Protein AF-A0A258FTS0-F1 (afdb_monomer_lite)

Sequence (326 aa):
MTSRILMLLASAAVLGLPVSVHASDLPTACTAPLGERPALSGIDVEALPAQPGDLPVLKVTAQATGAWMKVHYDAGSEAAAWSRAVCLGAQIEELTRDLGDVRRDAEWFSVVFTQDPAYVPLRGPGVKARWSIQVGADGNLPELSQHLVRAVMPHEQVHDYQRRAEARLPRWFAEGHATWVGLRVTGAIDAGVAHSEREKLATARAEATAPLNLAAWGSVRPRREAIMRQVSAEDRAKMQADPSFHPGGTFRFTSADFEGDESNMPARYGAALAVFDGLEARHGAEAVRAWVTEVTAQTGLVSPESMAASVREHFGEAMEDLLRDP

Foldseek 3Di:
DDDDDDDDDDDDDPPDDADEDELLCLLVLLPPDFQDQHDYPQKDWDWDDADVPFFTWIWIARNVQLEIEIEGEDPLQVRVSNSCSRNLNVLVVLLCVLLVPNHHNHYFAYEYEYCDPPDDDDDDVPDHHYHYQHAHPNNHRDPVSSCCSLQVSQLVRLLRLLPPQPEPEQPLQSLLVSNQSSLVSSCSNPVPSSVVLLVQLLVLQVPDPDFLQSVCAQPKDFDPVQVVVVADPVQVVVCVVDVPDDDDDDRDDDPVRIDHPCPSVSSNSNLSNCLLVVQCVQPNSVLSSVLSVVSSNDHDYCDPVNVQVSCCVSRVDGVCVSSDRD

Radius of gyration: 25.24 Å; chains: 1; bounding box: 87×46×82 Å

Secondary structure (DSSP, 8-state):
---------------PPPPP--GGGHHHHHHPPTT----BTTEEEEEEPPPTTS--EEEEEETTT--EEEEEE-TTTHHHHHHHHHHHHHHHHHHHHHTT---SSPBPPEEEEES-TT-----STT---EEEEE--TTS---HHHHHIIIIIHHHHHHHHHHGGGTEE--HHHHHHHHHHHHHHHHHHH-HHHHHHHHHHHHHHHHT--S---GGGTT-EEE-HHHHHTTS-HHHHHHHHH-TTPPPPS-----GGGEEE--TTHHHHHHHHHHHHHHHHHHH-HHHHHHHHHHHHT--EE--HHHHHHHHHHHHS--HHHHHS--

pLDDT: mean 85.72, std 15.96, range [31.3, 98.56]

Structure (mmCIF, N/CA/C/O backbone):
data_AF-A0A258FTS0-F1
#
_entry.id   AF-A0A258FTS0-F1
#
loop_
_atom_site.group_PDB
_atom_site.id
_atom_site.type_symbol
_atom_site.label_atom_id
_atom_site.label_alt_id
_atom_site.label_comp_id
_atom_site.label_asym_id
_atom_site.label_entity_id
_atom_site.label_seq_id
_atom_site.pdbx_PDB_ins_code
_atom_site.Cartn_x
_atom_site.Cartn_y
_atom_site.Cartn_z
_atom_site.occupancy
_atom_site.B_iso_or_equiv
_atom_site.auth_seq_id
_atom_site.auth_comp_id
_atom_site.auth_asym_id
_atom_site.auth_atom_id
_atom_site.pdbx_PDB_model_num
ATOM 1 N N . MET A 1 1 ? -51.262 -1.018 60.046 1.00 40.81 1 MET A N 1
ATOM 2 C CA . MET A 1 1 ? -50.429 -1.825 59.130 1.00 40.81 1 MET A CA 1
ATOM 3 C C . MET A 1 1 ? -50.531 -1.208 57.745 1.00 40.81 1 MET A C 1
ATOM 5 O O . MET A 1 1 ? -51.517 -1.411 57.055 1.00 40.81 1 MET A O 1
ATOM 9 N N . THR A 1 2 ? -49.579 -0.346 57.405 1.00 34.97 2 THR A N 1
ATOM 10 C CA . THR A 1 2 ? -49.526 0.432 56.161 1.00 34.97 2 THR A CA 1
ATOM 11 C C . THR A 1 2 ? -48.494 -0.210 55.240 1.00 34.97 2 THR A C 1
ATOM 13 O O . THR A 1 2 ? -47.299 -0.143 55.512 1.00 34.97 2 THR A O 1
ATOM 16 N N . SER A 1 3 ? -48.953 -0.867 54.174 1.00 33.56 3 SER A N 1
ATOM 17 C CA . SER A 1 3 ? -48.079 -1.493 53.178 1.00 33.56 3 SER A CA 1
ATOM 18 C C . SER A 1 3 ? -47.799 -0.493 52.055 1.00 33.56 3 SER A C 1
ATOM 20 O O . SER A 1 3 ? -48.718 -0.068 51.356 1.00 33.56 3 SER A O 1
ATOM 22 N N . ARG A 1 4 ? -46.540 -0.065 51.923 1.00 40.19 4 ARG A N 1
ATOM 23 C CA . ARG A 1 4 ? -46.057 0.779 50.822 1.00 40.19 4 ARG A CA 1
ATOM 24 C C . ARG A 1 4 ? -45.649 -0.129 49.663 1.00 40.19 4 ARG A C 1
ATOM 26 O O . ARG A 1 4 ? -44.721 -0.918 49.806 1.00 40.19 4 ARG A O 1
ATOM 33 N N . ILE A 1 5 ? -46.333 -0.001 48.530 1.00 43.34 5 ILE A N 1
ATOM 34 C CA . ILE A 1 5 ? -45.944 -0.627 47.263 1.00 43.34 5 ILE A CA 1
ATOM 35 C C . ILE A 1 5 ? -44.833 0.228 46.647 1.00 43.34 5 ILE A C 1
ATOM 37 O O . ILE A 1 5 ? -45.026 1.409 46.368 1.00 43.34 5 ILE A O 1
ATOM 41 N N . LEU A 1 6 ? -43.659 -0.377 46.483 1.00 31.30 6 LEU A N 1
ATOM 42 C CA . LEU A 1 6 ? -42.502 0.193 45.806 1.00 31.30 6 LEU A CA 1
ATOM 43 C C . LEU A 1 6 ? -42.655 -0.086 44.299 1.00 31.30 6 LEU A C 1
ATOM 45 O O . LEU A 1 6 ? -42.582 -1.237 43.878 1.00 31.30 6 LEU A O 1
ATOM 49 N N . MET A 1 7 ? -42.903 0.946 43.491 1.00 33.91 7 MET A N 1
ATOM 50 C CA . MET A 1 7 ? -42.812 0.851 42.029 1.00 33.91 7 MET A CA 1
ATOM 51 C C . MET A 1 7 ? -41.343 1.003 41.616 1.00 33.91 7 MET A C 1
ATOM 53 O O . MET A 1 7 ? -40.772 2.083 41.751 1.00 33.91 7 MET A O 1
ATOM 57 N N . LEU A 1 8 ? -40.737 -0.074 41.113 1.00 32.78 8 LEU A N 1
ATOM 58 C CA . LEU A 1 8 ? -39.492 -0.011 40.349 1.00 32.78 8 LEU A CA 1
ATOM 59 C C . LEU A 1 8 ? -39.822 0.360 38.897 1.00 32.78 8 LEU A C 1
ATOM 61 O O . LEU A 1 8 ? -40.456 -0.412 38.181 1.00 32.78 8 LEU A O 1
ATOM 65 N N . LEU A 1 9 ? -39.372 1.538 38.469 1.00 36.53 9 LEU A N 1
ATOM 66 C CA . LEU A 1 9 ? -39.271 1.911 37.060 1.00 36.53 9 LEU A CA 1
ATOM 67 C C . LEU A 1 9 ? -37.997 1.274 36.492 1.00 36.53 9 LEU A C 1
ATOM 69 O O . LEU A 1 9 ? -36.889 1.666 36.853 1.00 36.53 9 LEU A O 1
ATOM 73 N N . ALA A 1 10 ? -38.158 0.277 35.624 1.00 35.66 10 ALA A N 1
ATOM 74 C CA . ALA A 1 10 ? -37.071 -0.257 34.817 1.00 35.66 10 ALA A CA 1
ATOM 75 C C . ALA A 1 10 ? -36.852 0.663 33.607 1.00 35.66 10 ALA A C 1
ATOM 77 O O . ALA A 1 10 ? -37.679 0.715 32.697 1.00 35.66 10 ALA A O 1
ATOM 78 N N . SER A 1 11 ? -35.740 1.397 33.602 1.00 38.00 11 SER A N 1
ATOM 79 C CA . SER A 1 11 ? -35.245 2.096 32.417 1.00 38.00 11 SER A CA 1
ATOM 80 C C . SER A 1 11 ? -34.734 1.065 31.410 1.00 38.00 11 SER A C 1
ATOM 82 O O . SER A 1 11 ? -33.731 0.398 31.656 1.00 38.00 11 SER A O 1
ATOM 84 N N . ALA A 1 12 ? -35.421 0.924 30.277 1.00 37.06 12 ALA A N 1
ATOM 85 C CA . ALA A 1 12 ? -34.929 0.143 29.152 1.00 37.06 12 ALA A CA 1
ATOM 86 C C . ALA A 1 12 ? -33.788 0.913 28.470 1.00 37.06 12 ALA A C 1
ATOM 88 O O . ALA A 1 12 ? -34.017 1.906 27.780 1.00 37.06 12 ALA A O 1
ATOM 89 N N . ALA A 1 13 ? -32.551 0.467 28.686 1.00 37.53 13 ALA A N 1
ATOM 90 C CA . ALA A 1 13 ? -31.427 0.845 27.845 1.00 37.53 13 ALA A CA 1
ATOM 91 C C . ALA A 1 13 ? -31.657 0.246 26.450 1.00 37.53 13 ALA A C 1
ATOM 93 O O . ALA A 1 13 ? -31.762 -0.972 26.301 1.00 37.53 13 ALA A O 1
ATOM 94 N N . VAL A 1 14 ? -31.763 1.102 25.434 1.00 38.44 14 VAL A N 1
ATOM 95 C CA . VAL A 1 14 ? -31.766 0.683 24.030 1.00 38.44 14 VAL A CA 1
ATOM 96 C C . VAL A 1 14 ? -30.350 0.211 23.703 1.00 38.44 14 VAL A C 1
ATOM 98 O O . VAL A 1 14 ? -29.482 0.997 23.336 1.00 38.44 14 VAL A O 1
ATOM 101 N N . LEU A 1 15 ? -30.095 -1.080 23.908 1.00 36.66 15 LEU A N 1
ATOM 102 C CA . LEU A 1 15 ? -28.936 -1.763 23.346 1.00 36.66 15 LEU A CA 1
ATOM 103 C C . LEU A 1 15 ? -29.182 -1.874 21.839 1.00 36.66 15 LEU A C 1
ATOM 105 O O . LEU A 1 15 ? -30.006 -2.676 21.400 1.00 36.66 15 LEU A O 1
ATOM 109 N N . GLY A 1 16 ? -28.515 -1.022 21.058 1.00 34.66 16 GLY A N 1
ATOM 110 C CA . GLY A 1 16 ? -28.487 -1.146 19.605 1.00 34.66 16 GLY A CA 1
ATOM 111 C C . GLY A 1 16 ? -27.928 -2.516 19.231 1.00 34.66 16 GLY A C 1
ATOM 112 O O . GLY A 1 16 ? -26.793 -2.840 19.573 1.00 34.66 16 GLY A O 1
ATOM 113 N N . LEU A 1 17 ? -28.749 -3.343 18.587 1.00 34.44 17 LEU A N 1
ATOM 114 C CA . LEU A 1 17 ? -28.314 -4.625 18.047 1.00 34.44 17 LEU A CA 1
ATOM 115 C C . LEU A 1 17 ? -27.394 -4.377 16.840 1.00 34.44 17 LEU A C 1
ATOM 117 O O . LEU A 1 17 ? -27.684 -3.477 16.048 1.00 34.44 17 LEU A O 1
ATOM 121 N N . PRO A 1 18 ? -26.317 -5.163 16.670 1.00 42.41 18 PRO A N 1
ATOM 122 C CA . PRO A 1 18 ? -25.466 -5.058 15.494 1.00 42.41 18 PRO A CA 1
ATOM 123 C C . PRO A 1 18 ? -26.273 -5.440 14.248 1.00 42.41 18 PRO A C 1
ATOM 125 O O . PRO A 1 18 ? -26.832 -6.536 14.159 1.00 42.41 18 PRO A O 1
ATOM 128 N N . VAL A 1 19 ? -26.347 -4.523 13.283 1.00 41.41 19 VAL A N 1
ATOM 129 C CA . VAL A 1 19 ? -26.895 -4.815 11.956 1.00 41.41 19 VAL A CA 1
ATOM 130 C C . VAL A 1 19 ? -25.950 -5.819 11.301 1.00 41.41 19 VAL A C 1
ATOM 132 O O . VAL A 1 19 ? -24.756 -5.563 11.184 1.00 41.41 19 VAL A O 1
ATOM 135 N N . SER A 1 20 ? -26.466 -6.996 10.943 1.00 37.50 20 SER A N 1
ATOM 136 C CA . SER A 1 20 ? -25.697 -8.014 10.224 1.00 37.50 20 SER A CA 1
ATOM 137 C C . SER A 1 20 ? -25.668 -7.676 8.739 1.00 37.50 20 SER A C 1
ATOM 139 O O . SER A 1 20 ? -26.699 -7.376 8.144 1.00 37.50 20 SER A O 1
ATOM 141 N N . VAL A 1 21 ? -24.474 -7.721 8.171 1.00 42.88 21 VAL A N 1
ATOM 142 C CA . VAL A 1 21 ? -24.094 -7.068 6.918 1.00 42.88 21 VAL A CA 1
ATOM 143 C C . VAL A 1 21 ? -23.225 -8.090 6.154 1.00 42.88 21 VAL A C 1
ATOM 145 O O . VAL A 1 21 ? -22.328 -8.705 6.745 1.00 42.88 21 VAL A O 1
ATOM 148 N N . HIS A 1 22 ? -23.602 -8.404 4.911 1.00 37.94 22 HIS A N 1
ATOM 149 C CA . HIS A 1 22 ? -23.016 -9.447 4.048 1.00 37.94 22 HIS A CA 1
ATOM 150 C C . HIS A 1 22 ? -21.819 -8.895 3.244 1.00 37.94 22 HIS A C 1
ATOM 152 O O . HIS A 1 22 ? -21.586 -7.696 3.196 1.00 37.94 22 HIS A O 1
ATOM 158 N N . ALA A 1 23 ? -21.046 -9.758 2.572 1.00 44.97 23 ALA A N 1
ATOM 159 C CA . ALA A 1 23 ? -19.832 -9.383 1.823 1.00 44.97 23 ALA A CA 1
ATOM 160 C C . ALA A 1 23 ? -20.012 -8.286 0.735 1.00 44.97 23 ALA A C 1
ATOM 162 O O . ALA A 1 23 ? -19.025 -7.734 0.262 1.00 44.97 23 ALA A O 1
ATOM 163 N N . SER A 1 24 ? -21.248 -7.924 0.360 1.00 51.91 24 SER A N 1
ATOM 164 C CA . SER A 1 24 ? -21.579 -6.766 -0.492 1.00 51.91 24 SER A CA 1
ATOM 165 C C . SER A 1 24 ? -21.342 -5.398 0.161 1.00 51.91 24 SER A C 1
ATOM 167 O O . SER A 1 24 ? -21.528 -4.371 -0.488 1.00 51.91 24 SER A O 1
ATOM 169 N N . ASP A 1 25 ? -20.936 -5.365 1.427 1.00 77.94 25 ASP A N 1
ATOM 170 C CA . ASP A 1 25 ? -21.095 -4.180 2.266 1.00 77.94 25 ASP A CA 1
ATOM 171 C C . ASP A 1 25 ? -19.756 -3.590 2.757 1.00 77.94 25 ASP A C 1
ATOM 173 O O . ASP A 1 25 ? -19.722 -2.743 3.655 1.00 77.94 25 ASP A O 1
ATOM 177 N N . LEU A 1 26 ? -18.635 -3.992 2.146 1.00 85.00 26 LEU A N 1
ATOM 178 C CA . LEU A 1 26 ? -17.323 -3.376 2.382 1.00 85.00 26 LEU A CA 1
ATOM 179 C C . LEU A 1 26 ? -17.343 -1.844 2.170 1.00 85.00 26 LEU A C 1
ATOM 181 O O . LEU A 1 26 ? -16.890 -1.124 3.069 1.00 85.00 26 LEU A O 1
ATOM 185 N N . PRO A 1 27 ? -17.928 -1.303 1.078 1.00 89.44 27 PRO A N 1
ATOM 186 C CA . PRO A 1 27 ? -18.077 0.145 0.922 1.00 89.44 27 PRO A CA 1
ATOM 187 C C . PRO A 1 27 ? -18.820 0.798 2.095 1.00 89.44 27 PRO A C 1
ATOM 189 O O . PRO A 1 27 ? -18.429 1.867 2.570 1.00 89.44 27 PRO A O 1
ATOM 192 N N . THR A 1 28 ? -19.857 0.138 2.620 1.00 86.62 28 THR A N 1
ATOM 193 C CA . THR A 1 28 ? -20.637 0.619 3.768 1.00 86.62 28 THR A CA 1
ATOM 194 C C . THR A 1 28 ? -19.799 0.640 5.044 1.00 86.62 28 THR A C 1
ATOM 196 O O . THR A 1 28 ? -19.781 1.652 5.744 1.00 86.62 28 THR A O 1
ATOM 199 N N . ALA A 1 29 ? -19.027 -0.413 5.327 1.00 88.62 29 ALA A N 1
ATOM 200 C CA . ALA A 1 29 ? -18.130 -0.445 6.485 1.00 88.62 29 ALA A CA 1
ATOM 201 C C . ALA A 1 29 ? -17.053 0.658 6.426 1.00 88.62 29 ALA A C 1
ATOM 203 O O . ALA A 1 29 ? -16.683 1.230 7.453 1.00 88.62 29 ALA A O 1
ATOM 204 N N . CYS A 1 30 ? -16.571 0.997 5.229 1.00 90.69 30 CYS A N 1
ATOM 205 C CA . CYS A 1 30 ? -15.551 2.029 5.013 1.00 90.69 30 CYS A CA 1
ATOM 206 C C . CYS A 1 30 ? -16.084 3.467 4.962 1.00 90.69 30 CYS A C 1
ATOM 208 O O . CYS A 1 30 ? -15.300 4.421 5.027 1.00 90.69 30 CYS A O 1
ATOM 210 N N . THR A 1 31 ? -17.403 3.634 4.883 1.00 89.25 31 THR A N 1
ATOM 211 C CA . THR A 1 31 ? -18.086 4.937 4.861 1.00 89.25 31 THR A CA 1
ATOM 212 C C . THR A 1 31 ? -18.991 5.158 6.070 1.00 89.25 31 THR A C 1
ATOM 214 O O . THR A 1 31 ? -19.623 6.208 6.158 1.00 89.25 31 THR A O 1
ATOM 217 N N . ALA A 1 32 ? -18.999 4.227 7.034 1.00 89.44 32 ALA A N 1
ATOM 218 C CA . ALA A 1 32 ? -19.807 4.314 8.245 1.00 89.44 32 ALA A CA 1
ATOM 219 C C . ALA A 1 32 ? -19.669 5.695 8.925 1.00 89.44 32 ALA A C 1
ATOM 221 O O . ALA A 1 32 ? -18.549 6.226 9.004 1.00 89.44 32 ALA A O 1
ATOM 222 N N . PRO A 1 33 ? -20.769 6.297 9.402 1.00 88.94 33 PRO A N 1
ATOM 223 C CA . PRO A 1 33 ? -20.717 7.526 10.182 1.00 88.94 33 PRO A CA 1
ATOM 224 C C . PRO A 1 33 ? -19.792 7.406 11.401 1.00 88.94 33 PRO A C 1
ATOM 226 O O . PRO A 1 33 ? -19.600 6.333 11.974 1.00 88.94 33 PRO A O 1
ATOM 229 N N . LEU A 1 34 ? -19.198 8.527 11.810 1.00 88.44 34 LEU A N 1
ATOM 230 C CA . LEU A 1 34 ? -18.306 8.557 12.970 1.00 88.44 34 LEU A CA 1
ATOM 231 C C . LEU A 1 34 ? -19.050 8.166 14.247 1.00 88.44 34 LEU A C 1
ATOM 233 O O . LEU A 1 34 ? -20.182 8.588 14.475 1.00 88.44 34 LEU A O 1
ATOM 237 N N . GLY A 1 35 ? -18.390 7.374 15.092 1.00 80.31 35 GLY A N 1
ATOM 238 C CA . GLY A 1 35 ? -18.977 6.858 16.330 1.00 80.31 35 GLY A CA 1
ATOM 239 C C . GLY A 1 35 ? -19.895 5.651 16.134 1.00 80.31 35 GLY A C 1
ATOM 240 O O . GLY A 1 35 ? -20.183 4.959 17.113 1.00 80.31 35 GLY A O 1
ATOM 241 N N . GLU A 1 36 ? -20.295 5.336 14.899 1.00 89.69 36 GLU A N 1
ATOM 242 C CA . GLU A 1 36 ? -20.920 4.051 14.613 1.00 89.69 36 GLU A CA 1
ATOM 243 C C . GLU A 1 36 ? -19.891 2.926 14.676 1.00 89.69 36 GLU A C 1
ATOM 245 O O . GLU A 1 36 ? -18.702 3.099 14.405 1.00 89.69 36 GLU A O 1
ATOM 250 N N . ARG A 1 37 ? -20.372 1.747 15.063 1.00 92.44 37 ARG A N 1
ATOM 251 C CA . ARG A 1 37 ? -19.588 0.517 15.128 1.00 92.44 37 ARG A CA 1
ATOM 252 C C . ARG A 1 37 ? -20.173 -0.430 14.090 1.00 92.44 37 ARG A C 1
ATOM 254 O O . ARG A 1 37 ? -21.048 -1.221 14.449 1.00 92.44 37 ARG A O 1
ATOM 261 N N . PRO A 1 38 ? -19.789 -0.291 12.806 1.00 91.75 38 PRO A N 1
ATOM 262 C CA . PRO A 1 38 ? -20.283 -1.201 11.786 1.00 91.75 38 PRO A CA 1
ATOM 263 C C . PRO A 1 38 ? -19.910 -2.634 12.171 1.00 91.75 38 PRO A C 1
ATOM 265 O O . PRO A 1 38 ? -18.912 -2.859 12.854 1.00 91.75 38 PRO A O 1
ATOM 268 N N . ALA A 1 39 ? -20.711 -3.596 11.734 1.00 90.25 39 ALA A N 1
ATOM 269 C CA . ALA A 1 39 ? -20.372 -5.009 11.794 1.00 90.25 39 ALA A CA 1
ATOM 270 C C . ALA A 1 39 ? -20.262 -5.527 10.361 1.00 90.25 39 ALA A C 1
ATOM 272 O O . ALA A 1 39 ? -20.981 -5.058 9.483 1.00 90.25 39 ALA A O 1
ATOM 273 N N . LEU A 1 40 ? -19.367 -6.480 10.125 1.00 91.00 40 LEU A N 1
ATOM 274 C CA . LEU A 1 40 ? -19.257 -7.197 8.859 1.00 91.00 40 LEU A CA 1
ATOM 275 C C . LEU A 1 40 ? -18.989 -8.660 9.187 1.00 91.00 40 LEU A C 1
ATOM 277 O O . LEU A 1 40 ? -18.138 -8.960 10.025 1.00 91.00 40 LEU A O 1
ATOM 281 N N . SER A 1 41 ? -19.739 -9.570 8.565 1.00 90.75 41 SER A N 1
ATOM 282 C CA . SER A 1 41 ? -19.513 -11.004 8.766 1.00 90.75 41 SER A CA 1
ATOM 283 C C . SER A 1 41 ? -18.071 -11.368 8.403 1.00 90.75 41 SER A C 1
ATOM 285 O O . SER A 1 41 ? -17.579 -10.932 7.368 1.00 90.75 41 SER A O 1
ATOM 287 N N . GLY A 1 42 ? -17.398 -12.145 9.256 1.00 92.12 42 GLY A N 1
ATOM 288 C CA . GLY A 1 42 ? -15.999 -12.524 9.054 1.00 92.12 42 GLY A CA 1
ATOM 289 C C . GLY A 1 42 ? -14.978 -11.568 9.673 1.00 92.12 42 GLY A C 1
ATOM 290 O O . GLY A 1 42 ? -13.809 -11.937 9.750 1.00 92.12 42 GLY A O 1
ATOM 291 N N . ILE A 1 43 ? -15.384 -10.391 10.167 1.00 96.56 43 ILE A N 1
ATOM 292 C CA . ILE A 1 43 ? -14.479 -9.420 10.795 1.00 96.56 43 ILE A CA 1
ATOM 293 C C . ILE A 1 43 ? -14.828 -9.225 12.269 1.00 96.56 43 ILE A C 1
ATOM 295 O O . ILE A 1 43 ? -15.905 -8.733 12.606 1.00 96.56 43 ILE A O 1
ATOM 299 N N . ASP A 1 44 ? -13.872 -9.534 13.143 1.00 97.12 44 ASP A N 1
ATOM 300 C CA . ASP A 1 44 ? -13.986 -9.304 14.583 1.00 97.12 44 ASP A CA 1
ATOM 301 C C . ASP A 1 44 ? -13.214 -8.059 15.009 1.00 97.12 44 ASP A C 1
ATOM 303 O O . ASP A 1 44 ? -12.078 -7.838 14.585 1.00 97.12 44 ASP A O 1
ATOM 307 N N . VAL A 1 45 ? -13.813 -7.274 15.907 1.00 97.62 45 VAL A N 1
ATOM 308 C CA . VAL A 1 45 ? -13.172 -6.126 16.557 1.00 97.62 45 VAL A CA 1
ATOM 309 C C . VAL A 1 45 ? -13.261 -6.298 18.068 1.00 97.62 45 VAL A C 1
ATOM 311 O O . VAL A 1 45 ? -14.351 -6.324 18.638 1.00 97.62 45 VAL A O 1
ATOM 314 N N . GLU A 1 46 ? -12.109 -6.372 18.722 1.00 97.12 46 GLU A N 1
ATOM 315 C CA . GLU A 1 46 ? -11.984 -6.527 20.170 1.00 97.12 46 GLU A CA 1
ATOM 316 C C . GLU A 1 46 ? -11.178 -5.364 20.753 1.00 97.12 46 GLU A C 1
ATOM 318 O O . GLU A 1 46 ? -10.095 -5.046 20.265 1.00 97.12 46 GLU A O 1
ATOM 323 N N . ALA A 1 47 ? -11.668 -4.737 21.823 1.00 96.62 47 ALA A N 1
ATOM 324 C CA . ALA A 1 47 ? -10.862 -3.790 22.588 1.00 96.62 47 ALA A CA 1
ATOM 325 C C . ALA A 1 47 ? -9.891 -4.557 23.495 1.00 96.62 47 ALA A C 1
ATOM 327 O O . ALA A 1 47 ? -10.324 -5.353 24.328 1.00 96.62 47 ALA A O 1
ATOM 328 N N . LEU A 1 48 ? -8.590 -4.295 23.365 1.00 94.56 48 LEU A N 1
ATOM 329 C CA . LEU A 1 48 ? -7.572 -4.902 24.221 1.00 94.56 48 LEU A CA 1
ATOM 330 C C . LEU A 1 48 ? -7.144 -3.935 25.336 1.00 94.56 48 LEU A C 1
ATOM 332 O O . LEU A 1 48 ? -7.182 -2.715 25.150 1.00 94.56 48 LEU A O 1
ATOM 336 N N . PRO A 1 49 ? -6.678 -4.448 26.491 1.00 88.56 49 PRO A N 1
ATOM 337 C CA . PRO A 1 49 ? -6.073 -3.609 27.517 1.00 88.56 49 PRO A CA 1
ATOM 338 C C . PRO A 1 49 ? -4.880 -2.826 26.954 1.00 88.56 49 PRO A C 1
ATOM 340 O O . PRO A 1 49 ? -3.976 -3.410 26.350 1.00 88.56 49 PRO A O 1
ATOM 343 N N . ALA A 1 50 ? -4.861 -1.510 27.179 1.00 82.25 50 ALA A N 1
ATOM 344 C CA . ALA A 1 50 ? -3.716 -0.679 26.824 1.00 82.25 50 ALA A CA 1
ATOM 345 C C . ALA A 1 50 ? -2.479 -1.121 27.620 1.00 82.25 50 ALA A C 1
ATOM 347 O O . ALA A 1 50 ? -2.552 -1.349 28.832 1.00 82.25 50 ALA A O 1
ATOM 348 N N . GLN A 1 51 ? -1.336 -1.232 26.944 1.00 83.38 51 GLN A N 1
ATOM 349 C CA . GLN A 1 51 ? -0.066 -1.453 27.629 1.00 83.38 51 GLN A CA 1
ATOM 350 C C . GLN A 1 51 ? 0.346 -0.172 28.374 1.00 83.38 51 GLN A C 1
ATOM 352 O O . GLN A 1 51 ? 0.042 0.927 27.901 1.00 83.38 51 GLN A O 1
ATOM 357 N N . PRO A 1 52 ? 1.038 -0.267 29.525 1.00 81.62 52 PRO A N 1
ATOM 358 C CA . PRO A 1 52 ? 1.510 0.913 30.241 1.00 81.62 52 PRO A CA 1
ATOM 359 C C . PRO A 1 52 ? 2.338 1.835 29.334 1.00 81.62 52 PRO A C 1
ATOM 361 O O . PRO A 1 52 ? 3.346 1.414 28.772 1.00 81.62 52 PRO A O 1
ATOM 364 N N . GLY A 1 53 ? 1.915 3.096 29.208 1.00 81.75 53 GLY A N 1
ATOM 365 C CA . GLY A 1 53 ? 2.584 4.092 28.363 1.00 81.75 53 GLY A CA 1
ATOM 366 C C . GLY A 1 53 ? 2.247 4.017 26.869 1.00 81.75 53 GLY A C 1
ATOM 367 O O . GLY A 1 53 ? 2.880 4.724 26.089 1.00 81.75 53 GLY A O 1
ATOM 368 N N . ASP A 1 54 ? 1.270 3.200 26.467 1.00 87.56 54 ASP A N 1
ATOM 369 C CA . ASP A 1 54 ? 0.777 3.121 25.089 1.00 87.56 54 ASP A CA 1
ATOM 370 C C . ASP A 1 54 ? -0.687 3.583 24.981 1.00 87.56 54 ASP A C 1
ATOM 372 O O . ASP A 1 54 ? -1.390 3.766 25.980 1.00 87.56 54 ASP A O 1
ATOM 376 N N . LEU A 1 55 ? -1.141 3.790 23.747 1.00 91.94 55 LEU A N 1
ATOM 377 C CA . LEU A 1 55 ? -2.513 4.180 23.440 1.00 91.94 55 LEU A CA 1
ATOM 378 C C . LEU A 1 55 ? -3.494 3.006 23.627 1.00 91.94 55 LEU A C 1
ATOM 380 O O . LEU A 1 55 ? -3.118 1.851 23.386 1.00 91.94 55 LEU A O 1
ATOM 384 N N . PRO A 1 56 ? -4.767 3.291 23.976 1.00 95.44 56 PRO A N 1
ATOM 385 C CA . PRO A 1 56 ? -5.878 2.366 23.766 1.00 95.44 56 PRO A CA 1
ATOM 386 C C . PRO A 1 56 ? -5.836 1.721 22.380 1.00 95.44 56 PRO A C 1
ATOM 388 O O . PRO A 1 56 ? -5.412 2.343 21.401 1.00 95.44 56 PRO A O 1
ATOM 391 N N . VAL A 1 57 ? -6.255 0.458 22.304 1.00 96.31 57 VAL A N 1
ATOM 392 C CA . VAL A 1 57 ? -6.081 -0.353 21.101 1.00 96.31 57 VAL A CA 1
ATOM 393 C C . VAL A 1 57 ? -7.264 -1.285 20.861 1.00 96.31 57 VAL A C 1
ATOM 395 O O . VAL A 1 57 ? -7.745 -1.968 21.766 1.00 96.31 57 VAL A O 1
ATOM 398 N N . LEU A 1 58 ? -7.695 -1.342 19.605 1.00 97.88 58 LEU A N 1
ATOM 399 C CA . LEU A 1 58 ? -8.572 -2.380 19.080 1.00 97.88 58 LEU A CA 1
ATOM 400 C C . LEU A 1 58 ? -7.716 -3.402 18.335 1.00 97.88 58 LEU A C 1
ATOM 402 O O . LEU A 1 58 ? -6.845 -3.027 17.549 1.00 97.88 58 LEU A O 1
ATOM 406 N N . LYS A 1 59 ? -7.973 -4.687 18.541 1.00 97.88 59 LYS A N 1
ATOM 407 C CA . LYS A 1 59 ? -7.522 -5.742 17.640 1.00 97.88 59 LYS A CA 1
ATOM 408 C C . LYS A 1 59 ? -8.631 -6.009 16.640 1.00 97.88 59 LYS A C 1
ATOM 410 O O . LYS A 1 59 ? -9.750 -6.334 17.029 1.00 97.88 59 LYS A O 1
ATOM 415 N N . VAL A 1 60 ? -8.300 -5.889 15.363 1.00 97.81 60 VAL A N 1
ATOM 416 C CA . VAL A 1 60 ? -9.202 -6.239 14.269 1.00 97.81 60 VAL A CA 1
ATOM 417 C C . VAL A 1 60 ? -8.691 -7.510 13.616 1.00 97.81 60 VAL A C 1
ATOM 419 O O . VAL A 1 60 ? -7.509 -7.575 13.276 1.00 97.81 60 VAL A O 1
ATOM 422 N N . THR A 1 61 ? -9.556 -8.509 13.457 1.00 97.81 61 THR A N 1
ATOM 423 C CA . THR A 1 61 ? -9.194 -9.839 12.950 1.00 97.81 61 THR A CA 1
ATOM 424 C C . THR A 1 61 ? -10.099 -10.233 11.788 1.00 97.81 61 THR A C 1
ATOM 426 O O . THR A 1 61 ? -11.320 -10.198 11.921 1.00 97.81 61 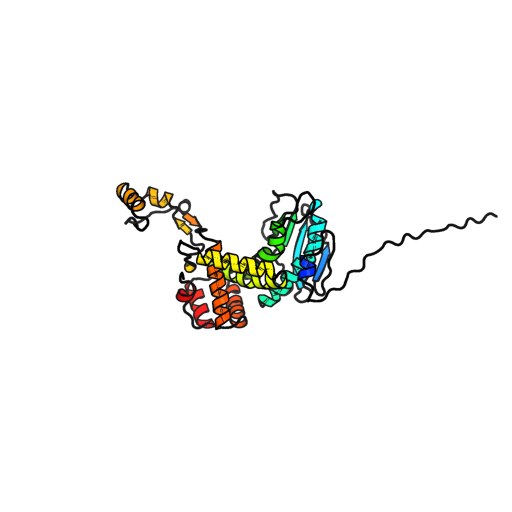THR A O 1
ATOM 429 N N . ALA A 1 62 ? -9.503 -10.653 10.674 1.00 95.81 62 ALA A N 1
ATOM 430 C CA . ALA A 1 62 ? -10.191 -11.350 9.595 1.00 95.81 62 ALA A CA 1
ATOM 431 C C . ALA A 1 62 ? -10.279 -12.845 9.942 1.00 95.81 62 ALA A C 1
ATOM 433 O O . ALA A 1 62 ? -9.280 -13.567 9.910 1.00 95.81 62 ALA A O 1
ATOM 434 N N . GLN A 1 63 ? -11.472 -13.323 10.296 1.00 94.94 63 GLN A N 1
ATOM 435 C CA . GLN A 1 63 ? -11.708 -14.673 10.820 1.00 94.94 63 GLN A CA 1
ATOM 436 C C . GLN A 1 63 ? -11.285 -15.774 9.842 1.00 94.94 63 GLN A C 1
ATOM 438 O O . GLN A 1 63 ? -10.767 -16.807 10.262 1.0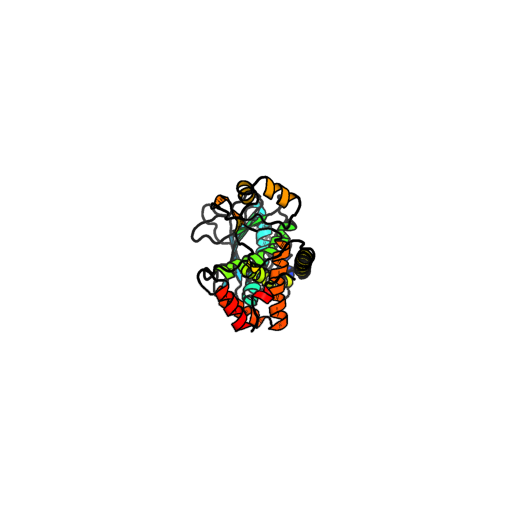0 94.94 63 GLN A O 1
ATOM 443 N N . ALA A 1 64 ? -11.478 -15.560 8.537 1.00 91.25 64 ALA A N 1
ATOM 444 C CA . ALA A 1 64 ? -11.202 -16.568 7.516 1.00 91.25 64 ALA A CA 1
ATOM 445 C C . ALA A 1 64 ? -9.728 -17.008 7.489 1.00 91.25 64 ALA A C 1
ATOM 447 O O . ALA A 1 64 ? -9.435 -18.176 7.214 1.00 91.25 64 ALA A O 1
ATOM 448 N N . THR A 1 65 ? -8.802 -16.091 7.787 1.00 90.69 65 THR A N 1
ATOM 449 C CA . THR A 1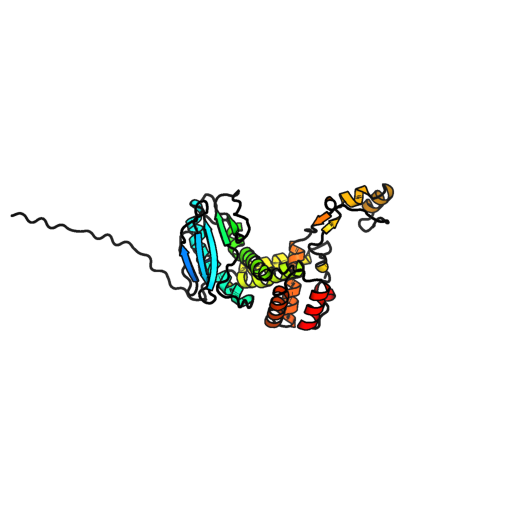 65 ? -7.347 -16.320 7.763 1.00 90.69 65 THR A CA 1
ATOM 450 C C . THR A 1 65 ? -6.703 -16.263 9.148 1.00 90.69 65 THR A C 1
ATOM 452 O O . THR A 1 65 ? -5.595 -16.773 9.321 1.00 90.69 65 THR A O 1
ATOM 455 N N . GLY A 1 66 ? -7.385 -15.669 10.128 1.00 95.31 66 GLY A N 1
ATOM 456 C CA . GLY A 1 66 ? -6.821 -15.299 11.426 1.00 95.31 66 GLY A CA 1
ATOM 457 C C . GLY A 1 66 ? -5.933 -14.053 11.358 1.00 95.31 66 GLY A C 1
ATOM 458 O O . GLY A 1 66 ? -5.426 -13.613 12.386 1.00 95.31 66 GLY A O 1
ATOM 459 N N . ALA A 1 67 ? -5.725 -13.472 10.171 1.00 95.81 67 ALA A N 1
ATOM 460 C CA . ALA A 1 67 ? -4.906 -12.280 9.996 1.00 95.81 67 ALA A CA 1
ATOM 461 C C . ALA A 1 67 ? -5.484 -11.094 10.773 1.00 95.81 67 ALA A C 1
ATOM 463 O O . ALA A 1 67 ? -6.701 -10.936 10.880 1.00 95.81 67 ALA A O 1
ATOM 464 N N . TRP A 1 68 ? -4.615 -10.251 11.321 1.00 97.00 68 TRP A N 1
ATOM 465 C CA . TRP A 1 68 ? -5.048 -9.188 12.218 1.00 97.00 68 TRP A CA 1
ATOM 466 C C . TRP A 1 68 ? -4.149 -7.956 12.163 1.00 97.00 68 TRP A C 1
ATOM 468 O O . TRP A 1 68 ? -2.985 -8.021 11.770 1.00 97.00 68 TRP A O 1
ATOM 478 N N . MET A 1 69 ? -4.684 -6.825 12.615 1.00 96.88 69 MET A N 1
ATOM 479 C CA . MET A 1 69 ? -3.913 -5.617 12.912 1.00 96.88 69 MET A CA 1
ATOM 480 C C . MET A 1 69 ? -4.393 -4.963 14.205 1.00 96.88 69 MET A C 1
ATOM 482 O O . MET A 1 69 ? -5.489 -5.248 14.699 1.00 96.88 69 MET A O 1
ATOM 486 N N . LYS A 1 70 ? -3.578 -4.053 14.741 1.00 97.00 70 LYS A N 1
ATOM 487 C CA . LYS A 1 70 ? -3.985 -3.161 15.828 1.00 97.00 70 LYS A CA 1
ATOM 488 C C . LYS A 1 70 ? -4.392 -1.798 15.284 1.00 97.00 70 LYS A C 1
ATOM 490 O O . LYS A 1 70 ? -3.709 -1.218 14.439 1.00 97.00 70 LYS A O 1
ATOM 495 N N . VAL A 1 71 ? -5.478 -1.277 15.834 1.00 97.62 71 VAL A N 1
ATOM 496 C CA . VAL A 1 71 ? -5.971 0.082 15.624 1.00 97.62 71 VAL A CA 1
ATOM 497 C C . VAL A 1 71 ? -5.826 0.819 16.945 1.00 97.62 71 VAL A C 1
ATOM 499 O O . VAL A 1 71 ? -6.598 0.608 17.877 1.00 97.62 71 VAL A O 1
ATOM 502 N N . HIS A 1 72 ? -4.802 1.653 17.040 1.00 96.50 72 HIS A N 1
ATOM 503 C CA . HIS A 1 72 ? -4.560 2.504 18.196 1.00 96.50 72 HIS A CA 1
ATOM 504 C C . HIS A 1 72 ? -5.331 3.815 18.064 1.00 96.50 72 HIS A C 1
ATOM 506 O O . HIS A 1 72 ? -5.581 4.275 16.947 1.00 96.50 72 HIS A O 1
ATOM 512 N N . TYR A 1 73 ? -5.670 4.440 19.187 1.00 96.44 73 TYR A N 1
ATOM 513 C CA . TYR A 1 73 ? -6.326 5.743 19.170 1.00 96.44 73 TYR A CA 1
ATOM 514 C C . TYR A 1 73 ? -6.062 6.566 20.429 1.00 96.44 73 TYR A C 1
ATOM 516 O O . TYR A 1 73 ? -5.931 6.018 21.522 1.00 96.44 73 TYR A O 1
ATOM 524 N N . ASP A 1 74 ? -5.999 7.889 20.281 1.00 95.31 74 ASP A N 1
ATOM 525 C CA . ASP A 1 74 ? -6.100 8.805 21.421 1.00 95.31 74 ASP A CA 1
ATOM 526 C C . ASP A 1 74 ? -7.565 9.073 21.811 1.00 95.31 74 ASP A C 1
ATOM 528 O O . ASP A 1 74 ? -8.503 8.683 21.113 1.00 95.31 74 ASP A O 1
ATOM 532 N N . ALA A 1 75 ? -7.773 9.740 22.950 1.00 92.56 75 ALA A N 1
ATOM 533 C CA . ALA A 1 75 ? -9.108 9.972 23.502 1.00 92.56 75 ALA A CA 1
ATOM 534 C C . ALA A 1 75 ? -10.034 10.768 22.562 1.00 92.56 75 ALA A C 1
ATOM 536 O O . ALA A 1 75 ? -11.238 10.526 22.545 1.00 92.56 75 ALA A O 1
ATOM 537 N N . GLY A 1 76 ? -9.489 11.694 21.768 1.00 94.62 76 GLY A N 1
ATOM 538 C CA . GLY A 1 76 ? -10.266 12.484 20.807 1.00 94.62 76 GLY A CA 1
ATOM 539 C C . GLY A 1 76 ? -10.583 11.738 19.509 1.00 94.62 76 GLY A C 1
ATOM 540 O O . GLY A 1 76 ? -11.430 12.176 18.733 1.00 94.62 76 GLY A O 1
ATOM 541 N N . SER A 1 77 ? -9.937 10.594 19.286 1.00 97.12 77 SER A N 1
ATOM 542 C CA . SER A 1 77 ? -9.999 9.832 18.038 1.00 97.12 77 SER A CA 1
ATOM 543 C C . SER A 1 77 ? -10.751 8.505 18.152 1.00 97.12 77 SER A C 1
ATOM 545 O O . SER A 1 77 ? -10.875 7.785 17.160 1.00 97.12 77 SER A O 1
ATOM 547 N N . GLU A 1 78 ? -11.280 8.169 19.333 1.00 95.69 78 GLU A N 1
ATOM 548 C CA . GLU A 1 78 ? -11.955 6.890 19.589 1.00 95.69 78 GLU A CA 1
ATOM 549 C C . GLU A 1 78 ? -13.111 6.627 18.610 1.00 95.69 78 GLU A C 1
ATOM 551 O O . GLU A 1 78 ? -13.211 5.544 18.030 1.00 95.69 78 GLU A O 1
ATOM 556 N N . ALA A 1 79 ? -13.968 7.625 18.381 1.00 95.56 79 ALA A N 1
ATOM 557 C CA . ALA A 1 79 ? -15.115 7.496 17.483 1.00 95.56 79 ALA A CA 1
ATOM 558 C C . ALA A 1 79 ? -14.694 7.197 16.032 1.00 95.56 79 ALA A C 1
ATOM 560 O O . ALA A 1 79 ? -15.321 6.373 15.360 1.00 95.56 79 ALA A O 1
ATOM 561 N N . ALA A 1 80 ? -13.614 7.831 15.563 1.00 96.50 80 ALA A N 1
ATOM 562 C CA . ALA A 1 80 ? -13.054 7.595 14.238 1.00 96.50 80 ALA A CA 1
ATOM 563 C C . ALA A 1 80 ? -12.467 6.181 14.129 1.00 96.50 80 ALA A C 1
ATOM 565 O O . ALA A 1 80 ? -12.790 5.460 13.182 1.00 96.50 80 ALA A O 1
ATOM 566 N N . ALA A 1 81 ? -11.689 5.754 15.127 1.00 96.81 81 ALA A N 1
ATOM 567 C CA . ALA A 1 81 ? -11.085 4.426 15.169 1.00 96.81 81 ALA A CA 1
ATOM 568 C C . ALA A 1 81 ? -12.133 3.308 15.116 1.00 96.81 81 ALA A C 1
ATOM 570 O O . ALA A 1 81 ? -12.044 2.422 14.266 1.00 96.81 81 ALA A O 1
ATOM 571 N N . TRP A 1 82 ? -13.173 3.381 15.951 1.00 96.12 82 TRP A N 1
ATOM 572 C CA . TRP A 1 82 ? -14.265 2.403 15.937 1.00 96.12 82 TRP A CA 1
ATOM 573 C C . TRP A 1 82 ? -15.013 2.364 14.599 1.00 96.12 82 TRP A C 1
ATOM 575 O O . TRP A 1 82 ? -15.248 1.280 14.068 1.00 96.12 82 TRP A O 1
ATOM 585 N N . SER A 1 83 ? -15.317 3.527 14.013 1.00 95.56 83 SER A N 1
ATOM 586 C CA . SER A 1 83 ? -16.044 3.613 12.734 1.00 95.56 83 SER A CA 1
ATOM 587 C C . SER A 1 83 ? -15.264 3.091 11.523 1.00 95.56 83 SER A C 1
ATOM 589 O O . SER A 1 83 ? -15.840 2.875 10.457 1.00 95.56 83 SER A O 1
ATOM 591 N N . ARG A 1 84 ? -13.945 2.904 11.654 1.00 96.62 84 ARG A N 1
ATOM 592 C CA . ARG A 1 84 ? -13.066 2.422 10.576 1.00 96.62 84 ARG A CA 1
ATOM 593 C C . ARG A 1 84 ? -12.422 1.073 10.868 1.00 96.62 84 ARG A C 1
ATOM 595 O O . ARG A 1 84 ? -11.881 0.474 9.945 1.00 96.62 84 ARG A O 1
ATOM 602 N N . ALA A 1 85 ? -12.518 0.564 12.095 1.00 96.81 85 ALA A N 1
ATOM 603 C CA . ALA A 1 85 ? -11.920 -0.706 12.493 1.00 96.81 85 ALA A CA 1
ATOM 604 C C . ALA A 1 85 ? -12.345 -1.856 11.568 1.00 96.81 85 ALA A C 1
ATOM 606 O O . ALA A 1 85 ? -11.490 -2.530 11.004 1.00 96.81 85 ALA A O 1
ATOM 607 N N . VAL A 1 86 ? -13.649 -2.026 11.327 1.00 96.00 86 VAL A N 1
ATOM 608 C CA . VAL A 1 86 ? -14.146 -3.100 10.450 1.00 96.00 86 VAL A CA 1
ATOM 609 C C . VAL A 1 86 ? -13.679 -2.939 9.005 1.00 96.00 86 VAL A C 1
ATOM 611 O O . VAL A 1 86 ? -13.277 -3.923 8.396 1.00 96.00 86 VAL A O 1
ATOM 614 N N . CYS A 1 87 ? -13.654 -1.713 8.475 1.00 96.00 87 CYS A N 1
ATOM 615 C CA . CYS A 1 87 ? -13.110 -1.440 7.142 1.00 96.00 87 CYS A CA 1
ATOM 616 C C . CYS A 1 87 ? -11.653 -1.909 7.014 1.00 96.00 87 CYS A C 1
ATOM 618 O O . CYS A 1 87 ? -11.302 -2.578 6.049 1.00 96.00 87 CYS A O 1
ATOM 620 N N . LEU A 1 88 ? -10.813 -1.608 8.008 1.00 97.06 88 LEU A N 1
ATOM 621 C CA . LEU A 1 88 ? -9.406 -2.016 8.024 1.00 97.06 88 LEU A CA 1
ATOM 622 C C . LEU A 1 88 ? -9.236 -3.540 8.147 1.00 97.06 88 LEU A C 1
ATOM 624 O O . LEU A 1 88 ? -8.325 -4.108 7.550 1.00 97.06 88 LEU A O 1
ATOM 628 N N . GLY A 1 89 ? -10.123 -4.214 8.883 1.00 95.88 89 GLY A N 1
ATOM 629 C CA . GLY A 1 89 ? -10.158 -5.678 8.942 1.00 95.88 89 GLY A CA 1
ATOM 630 C C . GLY A 1 89 ? -10.522 -6.305 7.603 1.00 95.88 89 GLY A C 1
ATOM 631 O O . GLY A 1 89 ? -9.847 -7.217 7.134 1.00 95.88 89 GLY A O 1
ATOM 632 N N . ALA A 1 90 ? -11.552 -5.768 6.958 1.00 94.19 90 ALA A N 1
ATOM 633 C CA . ALA A 1 90 ? -11.994 -6.229 5.653 1.00 94.19 90 ALA A CA 1
ATOM 634 C C . ALA A 1 90 ? -10.959 -5.950 4.552 1.00 94.19 90 ALA A C 1
ATOM 636 O O . ALA A 1 90 ? -10.771 -6.778 3.667 1.00 94.19 90 ALA A O 1
ATOM 637 N N . GLN A 1 91 ? -10.208 -4.845 4.646 1.00 95.69 91 GLN A N 1
ATOM 638 C CA . GLN A 1 91 ? -9.038 -4.605 3.795 1.00 95.69 91 GLN A CA 1
ATOM 639 C C . GLN A 1 91 ? -8.016 -5.736 3.898 1.00 95.69 91 GLN A C 1
ATOM 641 O O . GLN A 1 91 ? -7.541 -6.200 2.869 1.00 95.69 91 GLN A O 1
ATO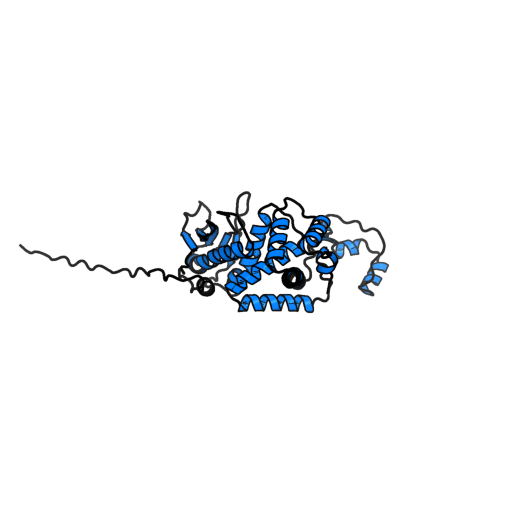M 646 N N . ILE A 1 92 ? -7.684 -6.195 5.112 1.00 94.69 92 ILE A N 1
ATOM 647 C CA . ILE A 1 92 ? -6.758 -7.325 5.293 1.00 94.69 92 ILE A CA 1
ATOM 648 C C . ILE A 1 92 ? -7.317 -8.588 4.641 1.00 94.69 92 ILE A C 1
ATOM 650 O O . ILE A 1 92 ? -6.572 -9.307 3.982 1.00 94.69 92 ILE A O 1
ATOM 654 N N . GLU A 1 93 ? -8.608 -8.869 4.808 1.00 93.12 93 GLU A N 1
ATOM 655 C CA . GLU A 1 93 ? -9.228 -10.039 4.187 1.00 93.12 93 GLU A CA 1
ATOM 656 C C . GLU A 1 93 ? -9.116 -9.992 2.654 1.00 93.12 93 GLU A C 1
ATOM 658 O O . GLU A 1 93 ? -8.613 -10.940 2.044 1.00 93.12 93 GLU A O 1
ATOM 663 N N . GLU A 1 94 ? -9.489 -8.872 2.035 1.00 94.12 94 GLU A N 1
ATOM 664 C CA . GLU A 1 94 ? -9.352 -8.672 0.588 1.00 94.12 94 GLU A CA 1
ATOM 665 C C . GLU A 1 94 ? -7.888 -8.764 0.135 1.00 94.12 94 GLU A C 1
ATOM 667 O O . GLU A 1 94 ? -7.582 -9.472 -0.824 1.00 94.12 94 GLU A O 1
ATOM 672 N N . LEU A 1 95 ? -6.958 -8.151 0.874 1.00 94.81 95 LEU A N 1
ATOM 673 C CA . LEU A 1 95 ? -5.522 -8.240 0.606 1.00 94.81 95 LEU A CA 1
ATOM 674 C C . LEU A 1 95 ? -5.013 -9.680 0.669 1.00 94.81 95 LEU A C 1
ATOM 676 O O . LEU A 1 95 ? -4.272 -10.094 -0.217 1.00 94.81 95 LEU A O 1
ATOM 680 N N . THR A 1 96 ? -5.400 -10.465 1.678 1.00 91.62 96 THR A N 1
ATOM 681 C CA . THR A 1 96 ? -4.961 -11.868 1.779 1.00 91.62 96 THR A CA 1
ATOM 682 C C . THR A 1 96 ? -5.413 -12.688 0.574 1.00 91.62 96 THR A C 1
ATOM 684 O O . THR A 1 96 ? -4.647 -13.514 0.075 1.00 91.62 96 THR A O 1
ATOM 687 N N . ARG A 1 97 ? -6.617 -12.415 0.057 1.00 89.88 97 ARG A N 1
ATOM 688 C CA . ARG A 1 97 ? -7.143 -13.051 -1.154 1.00 89.88 97 ARG A CA 1
ATOM 689 C C . ARG A 1 97 ? -6.379 -12.606 -2.399 1.00 89.88 97 ARG A C 1
ATOM 691 O O . ARG A 1 97 ? -5.924 -13.455 -3.164 1.00 89.88 97 ARG A O 1
ATOM 698 N N . ASP A 1 98 ? -6.205 -11.302 -2.586 1.00 91.94 98 ASP A N 1
ATOM 699 C CA . ASP A 1 98 ? -5.559 -10.743 -3.777 1.00 91.94 98 ASP A CA 1
ATOM 700 C C . ASP A 1 98 ? -4.052 -11.002 -3.832 1.00 91.94 98 ASP A C 1
ATOM 702 O O . ASP A 1 98 ? -3.496 -11.106 -4.921 1.00 91.94 98 ASP A O 1
ATOM 706 N N . LEU A 1 99 ? -3.389 -11.167 -2.690 1.00 92.12 99 LEU A N 1
ATOM 707 C CA . LEU A 1 99 ? -1.969 -11.519 -2.619 1.00 92.12 99 LEU A CA 1
ATOM 708 C C . LEU A 1 99 ? -1.720 -13.029 -2.690 1.00 92.12 99 LEU A C 1
ATOM 710 O O . LEU A 1 99 ? -0.564 -13.444 -2.754 1.00 92.12 99 LEU A O 1
ATOM 714 N N . GLY A 1 100 ? -2.770 -13.858 -2.628 1.00 86.38 100 GLY A N 1
ATOM 715 C CA . GLY A 1 100 ? -2.616 -15.301 -2.432 1.00 86.38 100 GLY A CA 1
ATOM 716 C C . GLY A 1 100 ? -1.853 -15.628 -1.142 1.00 86.38 100 GLY A C 1
ATOM 717 O O . GLY A 1 100 ? -1.088 -16.592 -1.097 1.00 86.38 100 GLY A O 1
ATOM 718 N N . ASP A 1 101 ? -1.996 -14.796 -0.105 1.00 86.06 101 ASP A N 1
ATOM 719 C CA . ASP A 1 101 ? -1.241 -14.942 1.135 1.00 86.06 101 ASP A CA 1
ATOM 720 C C . ASP A 1 101 ? -1.755 -16.141 1.936 1.00 86.06 101 ASP A C 1
ATOM 722 O O . ASP A 1 101 ? -2.862 -16.142 2.473 1.00 86.06 101 ASP A O 1
ATOM 726 N N . VAL A 1 102 ? -0.924 -17.176 2.032 1.00 85.25 102 VAL A N 1
ATOM 727 C CA . VAL A 1 102 ? -1.245 -18.413 2.754 1.00 85.25 102 VAL A CA 1
ATOM 728 C C . VAL A 1 102 ? -0.930 -18.341 4.250 1.00 85.25 102 VAL A C 1
ATOM 730 O O . VAL A 1 102 ? -1.187 -19.308 4.975 1.00 85.25 102 VAL A O 1
ATOM 733 N N . ARG A 1 103 ? -0.348 -17.235 4.738 1.00 85.94 103 ARG A N 1
ATOM 734 C CA . ARG A 1 103 ? -0.023 -17.079 6.160 1.00 85.94 103 ARG A CA 1
ATOM 735 C C . ARG A 1 103 ? -1.300 -17.077 7.001 1.00 85.94 103 ARG A C 1
ATOM 737 O O . ARG A 1 103 ? -2.262 -16.371 6.712 1.00 85.94 103 ARG A O 1
ATOM 744 N N . ARG A 1 104 ? -1.271 -17.843 8.090 1.00 88.75 104 ARG A N 1
ATOM 745 C CA . ARG A 1 104 ? -2.298 -17.829 9.137 1.00 88.75 104 ARG A CA 1
ATOM 746 C C . ARG A 1 104 ? -1.848 -16.935 10.283 1.00 88.75 104 ARG A C 1
ATOM 748 O O . ARG A 1 104 ? -0.650 -16.835 10.540 1.00 88.75 104 ARG A O 1
ATOM 755 N N . ASP A 1 105 ? -2.805 -16.279 10.932 1.00 93.12 105 ASP A N 1
ATOM 756 C CA . ASP A 1 105 ? -2.581 -15.482 12.149 1.00 93.12 105 ASP A CA 1
ATOM 757 C C . ASP A 1 105 ? -1.535 -14.353 12.012 1.00 93.12 105 ASP A C 1
ATOM 759 O O . ASP A 1 105 ? -0.938 -13.909 12.998 1.00 93.12 105 ASP A O 1
ATOM 763 N N . ALA A 1 106 ? -1.302 -13.873 10.784 1.00 92.81 106 ALA A N 1
ATOM 764 C CA . ALA A 1 106 ? -0.298 -12.854 10.501 1.00 92.81 106 ALA A CA 1
ATOM 765 C C . ALA A 1 106 ? -0.697 -11.489 11.089 1.00 92.81 106 ALA A C 1
ATOM 767 O O . ALA A 1 106 ? -1.811 -11.017 10.861 1.00 92.81 106 ALA A O 1
ATOM 768 N N . GLU A 1 107 ? 0.232 -10.837 11.798 1.00 94.69 107 GLU A N 1
ATOM 769 C CA . GLU A 1 107 ? 0.105 -9.423 12.173 1.00 94.69 107 GLU A CA 1
ATOM 770 C C . GLU A 1 107 ? 0.466 -8.555 10.962 1.00 94.69 107 GLU A C 1
ATOM 772 O O . GLU A 1 107 ? 1.566 -8.682 10.422 1.00 94.69 107 GLU A O 1
ATOM 777 N N . TRP A 1 108 ? -0.437 -7.663 10.569 1.00 94.88 108 TRP A N 1
ATOM 778 C CA . TRP A 1 108 ? -0.272 -6.664 9.506 1.00 94.88 108 TRP A CA 1
ATOM 779 C C . TRP A 1 108 ? 0.142 -5.308 10.088 1.00 94.88 108 TRP A C 1
ATOM 781 O O . TRP A 1 108 ? 0.178 -5.142 11.314 1.00 94.88 108 TRP A O 1
ATOM 791 N N . PHE A 1 109 ? 0.513 -4.329 9.252 1.00 92.44 109 PHE A N 1
ATOM 792 C CA . PHE A 1 109 ? 0.832 -3.000 9.780 1.00 92.44 109 PHE A CA 1
ATOM 793 C C . PHE A 1 109 ? -0.348 -2.456 10.578 1.00 92.44 109 PHE A C 1
ATOM 795 O O . PHE A 1 109 ? -1.507 -2.571 10.184 1.00 92.44 109 PHE A O 1
ATOM 802 N N . SER A 1 110 ? -0.027 -1.869 11.723 1.00 93.62 110 SER A N 1
ATOM 803 C CA . SER A 1 110 ? -1.019 -1.261 12.597 1.00 93.62 110 SER A CA 1
ATOM 804 C C . SER A 1 110 ? -1.309 0.168 12.144 1.00 93.62 110 SER A C 1
ATOM 806 O O . SER A 1 110 ? -0.556 0.760 11.365 1.00 93.62 110 SER A O 1
ATOM 808 N N . VAL A 1 111 ? -2.378 0.753 12.664 1.00 94.38 111 VAL A N 1
ATOM 809 C CA . VAL A 1 111 ? -2.709 2.165 12.440 1.00 94.38 111 VAL A CA 1
ATOM 810 C C . VAL A 1 111 ? -2.915 2.880 13.765 1.00 94.38 111 VAL A C 1
ATOM 812 O O . VAL A 1 111 ? -3.211 2.248 14.780 1.00 94.38 111 VAL A O 1
ATOM 815 N N . VAL A 1 112 ? -2.753 4.198 13.765 1.00 94.62 112 VAL A N 1
ATOM 816 C CA . VAL A 1 112 ? -3.043 5.064 14.909 1.00 94.62 112 VAL A CA 1
ATOM 817 C C . VAL A 1 112 ? -3.943 6.195 14.434 1.00 94.62 112 VAL A C 1
ATOM 819 O O . VAL A 1 112 ? -3.521 6.991 13.603 1.00 94.62 112 VAL A O 1
ATOM 822 N N . PHE A 1 113 ? -5.154 6.292 14.976 1.00 97.31 113 PHE A N 1
ATOM 823 C CA . PHE A 1 113 ? -5.993 7.478 14.820 1.00 97.31 113 PHE A CA 1
ATOM 824 C C . PHE A 1 113 ? -5.620 8.497 15.895 1.00 97.31 113 PHE A C 1
ATOM 826 O O . PHE A 1 113 ? -5.631 8.175 17.084 1.00 97.31 113 PHE A O 1
ATOM 833 N N . THR A 1 114 ? -5.262 9.713 15.496 1.00 95.25 114 THR A N 1
ATOM 834 C CA . THR A 1 114 ? -4.824 10.729 16.456 1.00 95.25 114 THR A CA 1
ATOM 835 C C . THR A 1 114 ? -5.192 12.140 16.031 1.00 95.25 114 THR A C 1
ATOM 837 O O . THR A 1 114 ? -5.143 12.464 14.847 1.00 95.25 114 THR A O 1
ATOM 840 N N . GLN A 1 115 ? -5.536 12.978 17.007 1.00 96.31 115 GLN A N 1
ATOM 841 C CA . GLN A 1 115 ? -5.686 14.423 16.840 1.00 96.31 115 GLN A CA 1
ATOM 842 C C . GLN A 1 115 ? -4.358 15.173 17.011 1.00 96.31 115 GLN A C 1
ATOM 844 O O . GLN A 1 115 ? -4.311 16.381 16.782 1.00 96.31 115 GLN A O 1
ATOM 849 N N . ASP A 1 116 ? -3.291 14.488 17.438 1.00 90.75 116 ASP A N 1
ATOM 850 C CA . ASP A 1 116 ? -1.963 15.070 17.589 1.00 90.75 116 ASP A CA 1
ATOM 851 C C . ASP A 1 116 ? -1.195 15.017 16.249 1.00 90.75 116 ASP A C 1
ATOM 853 O O . ASP A 1 116 ? -0.709 13.952 15.838 1.00 90.75 116 ASP A O 1
ATOM 857 N N . PRO A 1 117 ? -1.014 16.161 15.560 1.00 81.25 117 PRO A N 1
ATOM 858 C CA . PRO A 1 117 ? -0.264 16.208 14.309 1.00 81.25 117 PRO A CA 1
ATOM 859 C C . PRO A 1 117 ? 1.233 15.941 14.507 1.00 81.25 117 PRO A C 1
ATOM 861 O O . PRO A 1 117 ? 1.934 15.653 13.536 1.00 81.25 117 PRO A O 1
ATOM 864 N N . ALA A 1 118 ? 1.734 16.043 15.740 1.00 81.88 118 ALA A N 1
ATOM 865 C CA . ALA A 1 118 ? 3.116 15.761 16.101 1.00 81.88 118 ALA A CA 1
ATOM 866 C C . ALA A 1 118 ? 3.309 14.333 16.638 1.00 81.88 118 ALA A C 1
ATOM 868 O O . ALA A 1 118 ? 4.427 13.991 17.035 1.00 81.88 118 ALA A O 1
ATOM 869 N N . TYR A 1 119 ? 2.269 13.488 16.629 1.00 80.62 119 TYR A N 1
ATOM 870 C CA . TYR A 1 119 ? 2.377 12.119 17.118 1.00 80.62 119 TYR A CA 1
ATOM 871 C C . TYR A 1 119 ? 3.446 11.340 16.348 1.00 80.62 119 TYR A C 1
ATOM 873 O O . TYR A 1 119 ? 3.376 11.157 15.128 1.00 80.62 119 TYR A O 1
ATOM 881 N N . VAL A 1 120 ? 4.420 10.816 17.090 1.00 75.00 120 VAL A N 1
ATOM 882 C CA . VAL A 1 120 ? 5.451 9.924 16.566 1.00 75.00 120 VAL A CA 1
ATOM 883 C C . VAL A 1 120 ? 5.136 8.505 17.032 1.00 75.00 120 VAL A C 1
ATOM 885 O O . VAL A 1 120 ? 5.233 8.228 18.230 1.00 75.00 120 VAL A O 1
ATOM 888 N N . PRO A 1 121 ? 4.794 7.579 16.118 1.00 74.81 121 PRO A N 1
ATOM 889 C CA . PRO A 1 121 ? 4.554 6.197 16.496 1.00 74.81 121 PRO A CA 1
ATOM 890 C C . PRO A 1 121 ? 5.773 5.550 17.148 1.00 74.81 121 PRO A C 1
ATOM 892 O O . PRO A 1 121 ? 6.910 5.800 16.736 1.00 74.81 121 PRO A O 1
ATOM 895 N N . LEU A 1 122 ? 5.529 4.663 18.117 1.00 71.62 122 LEU A N 1
ATOM 896 C CA . LEU A 1 122 ? 6.577 3.843 18.722 1.00 71.62 122 LEU A CA 1
ATOM 897 C C . LEU A 1 122 ? 7.318 3.039 17.643 1.00 71.62 122 LEU A C 1
ATOM 899 O O . LEU A 1 122 ? 6.707 2.449 16.751 1.00 71.62 122 LEU A O 1
ATOM 903 N N . ARG A 1 123 ? 8.649 3.008 17.740 1.00 68.94 123 ARG A N 1
ATOM 904 C CA . ARG A 1 123 ? 9.538 2.250 16.849 1.00 68.94 123 ARG A CA 1
ATOM 905 C C . ARG A 1 123 ? 10.528 1.461 17.693 1.00 68.94 123 ARG A C 1
ATOM 907 O O . ARG A 1 123 ? 11.022 1.968 18.695 1.00 68.94 123 ARG A O 1
ATOM 914 N N . GLY A 1 124 ? 10.846 0.243 17.276 1.00 61.69 124 GLY A N 1
ATOM 915 C CA . GLY A 1 124 ? 11.844 -0.582 17.949 1.00 61.69 124 GLY A CA 1
ATOM 916 C C . GLY A 1 124 ? 11.801 -2.042 17.501 1.00 61.69 124 GLY A C 1
ATOM 917 O O . GLY A 1 124 ? 10.885 -2.433 16.774 1.00 61.69 124 GLY A O 1
ATOM 918 N N . PRO A 1 125 ? 12.780 -2.858 17.924 1.00 67.75 125 PRO A N 1
ATOM 919 C CA . PRO A 1 125 ? 12.766 -4.295 17.676 1.00 67.75 125 PRO A CA 1
ATOM 920 C C . PRO A 1 125 ? 11.472 -4.927 18.201 1.00 67.75 125 PRO A C 1
ATOM 922 O O . PRO A 1 125 ? 11.079 -4.682 19.339 1.00 67.75 125 PRO A O 1
ATOM 925 N N . GLY A 1 126 ? 10.798 -5.717 17.364 1.00 71.69 126 GLY A N 1
ATOM 926 C CA . GLY A 1 126 ? 9.524 -6.357 17.713 1.00 71.69 126 GLY A CA 1
ATOM 927 C C . GLY A 1 126 ? 8.309 -5.421 17.750 1.00 71.69 126 GLY A C 1
ATOM 928 O O . GLY A 1 126 ? 7.209 -5.881 18.042 1.00 71.69 126 GLY A O 1
ATOM 929 N N . VAL A 1 127 ? 8.468 -4.129 17.437 1.00 75.12 127 VAL A N 1
ATOM 930 C CA . VAL A 1 127 ? 7.345 -3.189 17.318 1.00 75.12 127 VAL A CA 1
ATOM 931 C C . VAL A 1 127 ? 6.887 -3.146 15.866 1.00 75.12 127 VAL A C 1
ATOM 933 O O . VAL A 1 127 ? 7.618 -2.689 14.984 1.00 75.12 127 VAL A O 1
ATOM 936 N N . LYS A 1 128 ? 5.660 -3.606 15.614 1.00 84.69 128 LYS A N 1
ATOM 937 C CA . LYS A 1 128 ? 5.025 -3.495 14.299 1.00 84.69 128 LYS A CA 1
ATOM 938 C C . LYS A 1 128 ? 4.866 -2.021 13.917 1.00 84.69 128 LYS A C 1
ATOM 940 O O . LYS A 1 128 ? 4.481 -1.199 14.750 1.00 84.69 128 LYS A O 1
ATOM 945 N N . ALA A 1 129 ? 5.164 -1.683 12.662 1.00 83.06 129 ALA A N 1
ATOM 946 C CA . ALA A 1 129 ? 5.023 -0.314 12.178 1.00 83.06 129 ALA A CA 1
ATOM 947 C C . ALA A 1 129 ? 3.565 0.161 12.300 1.00 83.06 129 ALA A C 1
ATOM 949 O O . ALA A 1 129 ? 2.635 -0.622 12.077 1.00 83.06 129 ALA A O 1
ATOM 950 N N . ARG A 1 130 ? 3.385 1.440 12.659 1.00 86.94 130 ARG A N 1
ATOM 951 C CA . ARG A 1 130 ? 2.069 2.072 12.793 1.00 86.94 130 ARG A CA 1
ATOM 952 C C . ARG A 1 130 ? 1.948 3.273 11.864 1.00 86.94 130 ARG A C 1
ATOM 954 O O . ARG A 1 130 ? 2.800 4.162 11.905 1.00 86.94 130 ARG A O 1
ATOM 961 N N . TRP A 1 131 ? 0.881 3.304 11.078 1.00 86.62 131 TRP A N 1
ATOM 962 C CA . TRP A 1 131 ? 0.545 4.419 10.197 1.00 86.62 131 TRP A CA 1
ATOM 963 C C . TRP A 1 131 ? -0.379 5.404 10.902 1.00 86.62 131 TRP A C 1
ATOM 965 O O . TRP A 1 131 ? -1.426 5.017 11.417 1.00 86.62 131 TRP A O 1
ATOM 975 N N . SER A 1 132 ? 0.016 6.675 10.942 1.00 88.62 132 SER A N 1
ATOM 976 C CA . SER A 1 132 ? -0.782 7.724 11.574 1.00 88.62 132 SER A CA 1
ATOM 977 C C . SER A 1 132 ? -1.895 8.193 10.638 1.00 88.62 132 SER A C 1
ATOM 979 O O . SER A 1 132 ? -1.629 8.633 9.521 1.00 88.62 132 SER A O 1
ATOM 981 N N . ILE A 1 133 ? -3.132 8.155 11.123 1.00 91.25 133 ILE A N 1
ATOM 982 C CA . ILE A 1 133 ? -4.324 8.692 10.472 1.00 91.25 133 ILE A CA 1
ATOM 983 C C . ILE A 1 133 ? -4.788 9.884 11.306 1.00 91.25 133 ILE A C 1
ATOM 985 O O . ILE A 1 133 ? -5.194 9.739 12.459 1.00 91.25 133 ILE A O 1
ATOM 989 N N . GLN A 1 134 ? -4.698 11.076 10.724 1.00 93.38 134 GLN A N 1
ATOM 990 C CA . GLN A 1 134 ? -4.997 12.317 11.433 1.00 93.38 134 GLN A CA 1
ATOM 991 C C . GLN A 1 134 ? -6.509 12.516 11.570 1.00 93.38 134 GLN A C 1
ATOM 993 O O . GLN A 1 134 ? -7.252 12.405 10.592 1.00 93.38 134 GLN A O 1
ATOM 998 N N . VAL A 1 135 ? -6.962 12.832 12.774 1.00 96.56 135 VAL A N 1
ATOM 999 C CA . VAL A 1 135 ? -8.347 13.180 13.096 1.00 96.56 135 VAL A CA 1
ATOM 1000 C C . VAL A 1 135 ? -8.393 14.680 13.370 1.00 96.56 135 VAL A C 1
ATOM 1002 O O . VAL A 1 135 ? -7.528 15.232 14.045 1.00 96.56 135 VAL A O 1
ATOM 1005 N N . GLY A 1 136 ? -9.382 15.367 12.806 1.00 94.06 136 GLY A N 1
ATOM 1006 C CA . GLY A 1 136 ? -9.598 16.787 13.051 1.00 94.06 136 GLY A CA 1
ATOM 1007 C C . GLY A 1 136 ? -9.890 17.058 14.526 1.00 94.06 136 GLY A C 1
ATOM 1008 O O . GLY A 1 136 ? -10.391 16.195 15.247 1.00 94.06 136 GLY A O 1
ATOM 1009 N N . ALA A 1 137 ? -9.612 18.279 14.985 1.00 91.69 137 ALA A N 1
ATOM 1010 C CA . ALA A 1 137 ? -9.911 18.693 16.360 1.00 91.69 137 ALA A CA 1
ATOM 1011 C C . ALA A 1 137 ? -11.415 18.613 16.700 1.00 91.69 137 ALA A C 1
ATOM 1013 O O . ALA A 1 137 ? -11.789 18.488 17.863 1.00 91.69 137 ALA A O 1
ATOM 1014 N N . ASP A 1 138 ? -12.276 18.657 15.683 1.00 89.38 138 ASP A N 1
ATOM 1015 C CA . ASP A 1 138 ? -13.724 18.452 15.763 1.00 89.38 138 ASP A CA 1
ATOM 1016 C C . ASP A 1 138 ? -14.136 16.967 15.837 1.00 89.38 138 ASP A C 1
ATOM 1018 O O . ASP A 1 138 ? -15.325 16.659 15.890 1.00 89.38 138 ASP A O 1
ATOM 1022 N N . GLY A 1 139 ? -13.167 16.047 15.839 1.00 87.69 139 GLY A N 1
ATOM 1023 C CA . GLY A 1 139 ? -13.375 14.599 15.827 1.00 87.69 139 GLY A CA 1
ATOM 1024 C C . GLY A 1 139 ? -13.655 14.025 14.437 1.00 87.69 139 GLY A C 1
ATOM 1025 O O . GLY A 1 139 ? -13.794 12.807 14.307 1.00 87.69 139 GLY A O 1
ATOM 1026 N N . ASN A 1 140 ? -13.722 14.861 13.393 1.00 90.44 140 ASN A N 1
ATOM 1027 C CA . ASN A 1 140 ? -13.992 14.402 12.036 1.00 90.44 140 ASN A CA 1
ATOM 1028 C C . ASN A 1 140 ? -12.751 13.808 11.364 1.00 90.44 140 ASN A C 1
ATOM 1030 O O . ASN A 1 140 ? -11.620 14.137 11.704 1.00 90.44 140 ASN A O 1
ATOM 1034 N N . LEU A 1 141 ? -12.958 12.942 10.369 1.00 92.56 141 LEU A N 1
ATOM 1035 C CA . LEU A 1 141 ? -11.894 12.435 9.497 1.00 92.56 141 LEU A CA 1
ATOM 1036 C C . LEU A 1 141 ? -11.743 13.370 8.283 1.00 92.56 141 LEU A C 1
ATOM 1038 O O . LEU A 1 141 ? -12.620 13.355 7.413 1.00 92.56 141 LEU A O 1
ATOM 1042 N N . PRO A 1 142 ? -10.659 14.168 8.183 1.00 92.44 142 PRO A N 1
ATOM 1043 C CA . PRO A 1 142 ? -10.422 15.016 7.019 1.00 92.44 142 PRO A CA 1
ATOM 1044 C C . PRO A 1 142 ? -10.319 14.184 5.739 1.00 92.44 142 PRO A C 1
ATOM 1046 O O . PRO A 1 142 ? -9.951 13.010 5.791 1.00 92.44 142 PRO A O 1
ATOM 1049 N N . GLU A 1 143 ? -10.573 14.800 4.585 1.00 91.75 143 GLU A N 1
ATOM 1050 C CA . GLU A 1 143 ? -10.554 14.108 3.287 1.00 91.75 143 GLU A CA 1
ATOM 1051 C C . GLU A 1 143 ? -9.238 13.359 3.036 1.00 91.75 143 GLU A C 1
ATOM 1053 O O . GLU A 1 143 ? -9.248 12.199 2.638 1.00 91.75 143 GLU A O 1
ATOM 1058 N N . LEU A 1 144 ? -8.098 13.973 3.377 1.00 88.06 144 LEU A N 1
ATOM 1059 C CA . LEU A 1 144 ? -6.792 13.319 3.273 1.00 88.06 144 LEU A CA 1
ATOM 1060 C C . LEU A 1 144 ? -6.720 12.030 4.106 1.00 88.06 144 LEU A C 1
ATOM 1062 O O . LEU A 1 144 ? -6.170 11.035 3.651 1.00 88.06 144 LEU A O 1
ATOM 1066 N N . SER A 1 145 ? -7.292 12.022 5.308 1.00 91.38 145 SER A N 1
ATOM 1067 C CA . SER A 1 145 ? -7.307 10.844 6.179 1.00 91.38 145 SER A CA 1
ATOM 1068 C C . SER A 1 145 ? -8.296 9.782 5.709 1.00 91.38 145 SER A C 1
ATOM 1070 O O . SER A 1 145 ? -8.030 8.589 5.851 1.00 91.38 145 SER A O 1
ATOM 1072 N N . GLN A 1 146 ? -9.415 10.188 5.106 1.00 93.56 146 GLN A N 1
ATOM 1073 C CA . GLN A 1 146 ? -10.312 9.254 4.425 1.00 93.56 146 GLN A CA 1
ATOM 1074 C C . GLN A 1 146 ? -9.606 8.599 3.233 1.00 93.56 146 GLN A C 1
ATOM 1076 O O . GLN A 1 146 ? -9.654 7.377 3.091 1.00 93.56 146 GLN A O 1
ATOM 1081 N N . HIS A 1 147 ? -8.883 9.387 2.435 1.00 91.44 147 HIS A N 1
ATOM 1082 C CA . HIS A 1 147 ? -8.053 8.893 1.343 1.00 91.44 147 HIS A CA 1
ATOM 1083 C C . HIS A 1 147 ? -6.936 7.966 1.842 1.00 91.44 147 HIS A C 1
ATOM 1085 O O . HIS A 1 147 ? -6.724 6.907 1.255 1.00 91.44 147 HIS A O 1
ATOM 1091 N N . LEU A 1 148 ? -6.275 8.293 2.962 1.00 91.56 148 LEU A N 1
ATOM 1092 C CA . LEU A 1 148 ? -5.288 7.406 3.584 1.00 91.56 148 LEU A CA 1
ATOM 1093 C C . LEU A 1 148 ? -5.897 6.033 3.878 1.00 91.56 148 LEU A C 1
ATOM 1095 O O . LEU A 1 148 ? -5.328 5.025 3.479 1.00 91.56 148 LEU A O 1
ATOM 1099 N N . VAL A 1 149 ? -7.075 5.982 4.507 1.00 94.25 149 VAL A N 1
ATOM 1100 C CA . VAL A 1 149 ? -7.753 4.711 4.808 1.00 94.25 149 VAL A CA 1
ATOM 1101 C C . VAL A 1 149 ? -8.133 3.947 3.539 1.00 94.25 149 VAL A C 1
ATOM 1103 O O . VAL A 1 149 ? -7.975 2.731 3.513 1.00 94.25 149 VAL A O 1
ATOM 1106 N N . ARG A 1 150 ? -8.655 4.615 2.503 1.00 94.69 150 ARG A N 1
ATOM 1107 C CA . ARG A 1 150 ? -9.222 3.934 1.322 1.00 94.69 150 ARG A CA 1
ATOM 1108 C C . ARG A 1 150 ? -8.190 3.568 0.252 1.00 94.69 150 ARG A C 1
ATOM 1110 O O . ARG A 1 150 ? -8.353 2.541 -0.400 1.00 94.69 150 ARG A O 1
ATOM 1117 N N . ALA A 1 151 ? -7.160 4.389 0.057 1.00 92.12 151 ALA A N 1
ATOM 1118 C CA . ALA A 1 151 ? -6.207 4.260 -1.049 1.00 92.12 151 ALA A CA 1
ATOM 1119 C C . ALA A 1 151 ? -4.784 3.925 -0.591 1.00 92.12 151 ALA A C 1
ATOM 1121 O O . ALA A 1 151 ? -4.144 3.041 -1.154 1.00 92.12 151 ALA A O 1
ATOM 1122 N N . VAL A 1 152 ? -4.292 4.599 0.452 1.00 93.25 152 VAL A N 1
ATOM 1123 C CA . VAL A 1 152 ? -2.891 4.445 0.877 1.00 93.25 152 VAL A CA 1
ATOM 1124 C C . VAL A 1 152 ? -2.707 3.215 1.755 1.00 93.25 152 VAL A C 1
ATOM 1126 O O . VAL A 1 152 ? -1.781 2.446 1.535 1.00 93.25 152 VAL A O 1
ATOM 1129 N N . MET A 1 153 ? -3.600 2.966 2.714 1.00 94.62 153 MET A N 1
ATOM 1130 C CA . MET A 1 153 ? -3.468 1.815 3.606 1.00 94.62 153 MET A CA 1
ATOM 1131 C C . MET A 1 153 ? -3.420 0.481 2.851 1.00 94.62 153 MET A C 1
ATOM 1133 O O . MET A 1 153 ? -2.510 -0.289 3.152 1.00 94.62 153 MET A O 1
ATOM 1137 N N . PRO A 1 154 ? -4.275 0.198 1.846 1.00 97.06 154 PRO A N 1
ATOM 1138 C CA . PRO A 1 154 ? -4.120 -1.008 1.035 1.00 97.06 154 PRO A CA 1
ATOM 1139 C C . PRO A 1 154 ? -2.722 -1.159 0.414 1.00 97.06 154 PRO A C 1
ATOM 1141 O O . PRO A 1 154 ? -2.139 -2.235 0.510 1.00 97.06 154 PRO A O 1
ATOM 1144 N N . HIS A 1 155 ? -2.150 -0.083 -0.144 1.00 97.50 155 HIS A N 1
ATOM 1145 C CA . HIS A 1 155 ? -0.782 -0.065 -0.689 1.00 97.50 155 HIS A CA 1
ATOM 1146 C C . HIS A 1 155 ? 0.260 -0.391 0.389 1.00 97.50 155 HIS A C 1
ATOM 1148 O O . HIS A 1 155 ? 1.081 -1.294 0.226 1.00 97.50 155 HIS A O 1
ATOM 1154 N N . GLU A 1 156 ? 0.190 0.281 1.538 1.00 94.25 156 GLU A N 1
ATOM 1155 C CA . GLU A 1 156 ? 1.158 0.088 2.621 1.00 94.25 156 GLU A CA 1
ATOM 1156 C C . GLU A 1 156 ? 1.094 -1.309 3.237 1.00 94.25 156 GLU A C 1
ATOM 1158 O O . GLU A 1 156 ? 2.117 -1.875 3.624 1.00 94.25 156 GLU A O 1
ATOM 1163 N N . GLN A 1 157 ? -0.089 -1.913 3.293 1.00 95.75 157 GLN A N 1
ATOM 1164 C CA . GLN A 1 157 ? -0.225 -3.289 3.755 1.00 95.75 157 GLN A CA 1
ATOM 1165 C C . GLN A 1 157 ? 0.441 -4.292 2.802 1.00 95.75 157 GLN A C 1
ATOM 1167 O O . GLN A 1 157 ? 1.036 -5.270 3.262 1.00 95.75 157 GLN A O 1
ATOM 1172 N N . VAL A 1 158 ? 0.445 -4.038 1.489 1.00 97.12 158 VAL A N 1
ATOM 1173 C CA . VAL A 1 158 ? 1.211 -4.870 0.545 1.00 97.12 158 VAL A CA 1
ATOM 1174 C C . VAL A 1 158 ? 2.711 -4.795 0.849 1.00 97.12 158 VAL A C 1
ATOM 1176 O O . VAL A 1 158 ? 3.398 -5.817 0.786 1.00 97.12 158 VAL A O 1
ATOM 1179 N N . HIS A 1 159 ? 3.238 -3.638 1.261 1.00 93.56 159 HIS A N 1
ATOM 1180 C CA . HIS A 1 159 ? 4.630 -3.550 1.713 1.00 93.56 159 HIS A CA 1
ATOM 1181 C C . HIS A 1 159 ? 4.909 -4.369 2.980 1.00 93.56 159 HIS A C 1
ATOM 1183 O O . HIS A 1 159 ? 6.017 -4.894 3.120 1.00 93.56 159 HIS A O 1
ATOM 1189 N N . ASP A 1 160 ? 3.943 -4.535 3.889 1.00 91.25 160 ASP A N 1
ATOM 1190 C CA . ASP A 1 160 ? 4.102 -5.462 5.017 1.00 91.25 160 ASP A CA 1
ATOM 1191 C C . ASP A 1 160 ? 4.227 -6.911 4.534 1.00 91.25 160 ASP A C 1
ATOM 1193 O O . ASP A 1 160 ? 5.146 -7.633 4.934 1.00 91.25 160 ASP A O 1
ATOM 1197 N N . TYR A 1 161 ? 3.357 -7.319 3.606 1.00 93.62 161 TYR A N 1
ATOM 1198 C CA . TYR A 1 161 ? 3.421 -8.638 2.977 1.00 93.62 161 TYR A CA 1
ATOM 1199 C C . TYR A 1 161 ? 4.759 -8.876 2.266 1.00 93.62 161 TYR A C 1
ATOM 1201 O O . TYR A 1 161 ? 5.349 -9.949 2.404 1.00 93.62 161 TYR A O 1
ATOM 1209 N N . GLN A 1 162 ? 5.281 -7.885 1.543 1.00 92.94 162 GLN A N 1
ATOM 1210 C CA . GLN A 1 162 ? 6.577 -7.974 0.859 1.00 92.94 162 GLN A CA 1
ATOM 1211 C C . GLN A 1 162 ? 7.749 -8.176 1.833 1.00 92.94 162 GLN A C 1
ATOM 1213 O O . GLN A 1 162 ? 8.725 -8.843 1.497 1.00 92.94 162 GLN A O 1
ATOM 1218 N N . ARG A 1 163 ? 7.655 -7.642 3.057 1.00 86.31 163 ARG A N 1
ATOM 1219 C CA . ARG A 1 163 ? 8.700 -7.765 4.088 1.00 86.31 163 ARG A CA 1
ATOM 1220 C C . ARG A 1 163 ? 8.690 -9.106 4.822 1.00 86.31 163 ARG A C 1
ATOM 1222 O O . ARG A 1 163 ? 9.605 -9.355 5.603 1.00 86.31 163 ARG A O 1
ATOM 1229 N N . ARG A 1 164 ? 7.709 -9.984 4.574 1.00 84.69 164 ARG A N 1
ATOM 1230 C CA . ARG A 1 164 ? 7.521 -11.244 5.322 1.00 84.69 164 ARG A CA 1
ATOM 1231 C C . ARG A 1 164 ? 8.721 -12.196 5.289 1.00 84.69 164 ARG A C 1
ATOM 1233 O O . ARG A 1 164 ? 8.878 -12.979 6.217 1.00 84.69 164 ARG A O 1
ATOM 1240 N N . ALA A 1 165 ? 9.531 -12.134 4.233 1.00 83.56 165 ALA A N 1
ATOM 1241 C CA . ALA A 1 165 ? 10.740 -12.940 4.057 1.00 83.56 165 ALA A CA 1
ATOM 1242 C C . ALA A 1 165 ? 12.023 -12.087 4.069 1.00 83.56 165 ALA A C 1
ATOM 1244 O O . ALA A 1 165 ? 13.076 -12.547 3.643 1.00 83.56 165 ALA A O 1
ATOM 1245 N N . GLU A 1 166 ? 11.948 -10.830 4.525 1.00 86.25 166 GLU A N 1
ATOM 1246 C CA . GLU A 1 166 ? 13.080 -9.888 4.516 1.00 86.25 166 GLU A CA 1
ATOM 1247 C C . GLU A 1 166 ? 13.668 -9.646 3.107 1.00 86.25 166 GLU A C 1
ATOM 1249 O O . GLU A 1 166 ? 14.845 -9.302 2.947 1.00 86.25 166 GLU A O 1
ATOM 1254 N N . ALA A 1 167 ? 12.838 -9.809 2.071 1.00 88.19 167 ALA A N 1
ATOM 1255 C CA . ALA A 1 167 ? 13.191 -9.511 0.693 1.00 88.19 167 ALA A CA 1
ATOM 1256 C C . ALA A 1 167 ? 13.497 -8.013 0.531 1.00 88.19 167 ALA A C 1
ATOM 1258 O O . ALA A 1 167 ? 12.694 -7.143 0.879 1.00 88.19 167 ALA A O 1
ATOM 1259 N N . ARG A 1 168 ? 14.653 -7.696 -0.053 1.00 89.81 168 ARG A N 1
ATOM 1260 C CA . ARG A 1 168 ? 15.007 -6.351 -0.519 1.00 89.81 168 ARG A CA 1
ATOM 1261 C C . ARG A 1 168 ? 14.781 -6.312 -2.023 1.00 89.81 168 ARG A C 1
ATOM 1263 O O . ARG A 1 168 ? 15.630 -6.751 -2.798 1.00 89.81 168 ARG A O 1
ATOM 1270 N N . LEU A 1 169 ? 13.600 -5.836 -2.393 1.00 91.94 169 LEU A N 1
ATOM 1271 C CA . LEU A 1 169 ? 13.088 -5.817 -3.759 1.00 91.94 169 LEU A CA 1
ATOM 1272 C C . LEU A 1 169 ? 13.562 -4.561 -4.513 1.00 91.94 169 LEU A C 1
ATOM 1274 O O . LEU A 1 169 ? 13.698 -3.501 -3.892 1.00 91.94 169 LEU A O 1
ATOM 1278 N N . PRO A 1 170 ? 13.753 -4.629 -5.844 1.00 92.44 170 PRO A N 1
ATOM 1279 C CA . PRO A 1 170 ? 13.866 -3.437 -6.679 1.00 92.44 170 PRO A CA 1
ATOM 1280 C C . PRO A 1 170 ? 12.649 -2.526 -6.494 1.00 92.44 170 PRO A C 1
ATOM 1282 O O . PRO A 1 170 ? 11.518 -3.007 -6.392 1.00 92.44 170 PRO A O 1
ATOM 1285 N N . ARG A 1 171 ? 12.859 -1.205 -6.474 1.00 91.50 171 ARG A N 1
ATOM 1286 C CA . ARG A 1 171 ? 11.795 -0.260 -6.105 1.00 91.50 171 ARG A CA 1
ATOM 1287 C C . ARG A 1 171 ? 10.619 -0.272 -7.073 1.00 91.50 171 ARG A C 1
ATOM 1289 O O . ARG A 1 171 ? 9.484 -0.290 -6.622 1.00 91.50 171 ARG A O 1
ATOM 1296 N N . TRP A 1 172 ? 10.874 -0.357 -8.380 1.00 94.06 172 TRP A N 1
ATOM 1297 C CA . TRP A 1 172 ? 9.802 -0.479 -9.374 1.00 94.06 172 TRP A CA 1
ATOM 1298 C C . TRP A 1 172 ? 8.899 -1.689 -9.105 1.00 94.06 172 TRP A C 1
ATOM 1300 O O . TRP A 1 172 ? 7.689 -1.598 -9.275 1.00 94.06 172 TRP A O 1
ATOM 1310 N N . PHE A 1 173 ? 9.474 -2.806 -8.649 1.00 96.50 173 PHE A N 1
ATOM 1311 C CA . PHE A 1 173 ? 8.718 -4.012 -8.344 1.00 96.50 173 PHE A CA 1
ATOM 1312 C C . PHE A 1 173 ? 7.923 -3.817 -7.054 1.00 96.50 173 PHE A C 1
ATOM 1314 O O . PHE A 1 173 ? 6.724 -4.072 -7.036 1.00 96.50 173 PHE A O 1
ATOM 1321 N N . ALA A 1 174 ? 8.576 -3.341 -5.987 1.00 95.75 174 ALA A N 1
ATOM 1322 C CA . ALA A 1 174 ? 7.937 -3.136 -4.688 1.00 95.75 174 ALA A CA 1
ATOM 1323 C C . ALA A 1 174 ? 6.753 -2.164 -4.783 1.00 95.75 174 ALA A C 1
ATOM 1325 O O . ALA A 1 174 ? 5.655 -2.488 -4.333 1.00 95.75 174 ALA A O 1
ATOM 1326 N N . GLU A 1 175 ? 6.972 -1.008 -5.406 1.00 96.06 175 GLU A N 1
ATOM 1327 C CA . GLU A 1 175 ? 5.966 0.042 -5.557 1.00 96.06 175 GLU A CA 1
ATOM 1328 C C . GLU A 1 175 ? 4.906 -0.334 -6.593 1.00 96.06 175 GLU A C 1
ATOM 1330 O O . GLU A 1 175 ? 3.717 -0.177 -6.336 1.00 96.06 175 GLU A O 1
ATOM 1335 N N . GLY A 1 176 ? 5.307 -0.902 -7.737 1.00 97.69 176 GLY A N 1
ATOM 1336 C CA . GLY A 1 176 ? 4.373 -1.348 -8.773 1.00 97.69 176 GLY A CA 1
ATOM 1337 C C . GLY A 1 176 ? 3.422 -2.432 -8.272 1.00 97.69 176 GLY A C 1
ATOM 1338 O O . GLY A 1 176 ? 2.216 -2.319 -8.471 1.00 97.69 176 GLY A O 1
ATOM 1339 N N . HIS A 1 177 ? 3.939 -3.435 -7.556 1.00 98.06 177 HIS A N 1
ATOM 1340 C CA . HIS A 1 177 ? 3.128 -4.485 -6.939 1.00 98.06 177 HIS A CA 1
ATOM 1341 C C . HIS A 1 177 ? 2.176 -3.906 -5.882 1.00 98.06 177 HIS A C 1
ATOM 1343 O O . HIS A 1 177 ? 0.983 -4.217 -5.897 1.00 98.06 177 HIS A O 1
ATOM 1349 N N . ALA A 1 178 ? 2.688 -3.056 -4.987 1.00 98.19 178 ALA A N 1
ATOM 1350 C CA . ALA A 1 178 ? 1.882 -2.441 -3.936 1.00 98.19 178 ALA A CA 1
ATOM 1351 C C . ALA A 1 178 ? 0.756 -1.573 -4.509 1.00 98.19 178 ALA A C 1
ATOM 1353 O O . ALA A 1 178 ? -0.383 -1.684 -4.059 1.00 98.19 178 ALA A O 1
ATOM 1354 N N . THR A 1 179 ? 1.022 -0.817 -5.575 1.00 98.56 179 THR A N 1
ATOM 1355 C CA . THR A 1 179 ? -0.001 -0.026 -6.267 1.00 98.56 179 THR A CA 1
ATOM 1356 C C . THR A 1 179 ? -0.987 -0.911 -7.031 1.00 98.56 179 THR A C 1
ATOM 1358 O O . THR A 1 179 ? -2.191 -0.665 -6.991 1.00 98.56 179 THR A O 1
ATOM 1361 N N . TRP A 1 180 ? -0.515 -1.964 -7.702 1.00 98.44 180 TRP A N 1
ATOM 1362 C CA . TRP A 1 180 ? -1.357 -2.872 -8.487 1.00 98.44 180 TRP A CA 1
ATOM 1363 C C . TRP A 1 180 ? -2.391 -3.608 -7.629 1.00 98.44 180 TRP A C 1
ATOM 1365 O O . TRP A 1 180 ? -3.576 -3.605 -7.972 1.00 98.44 180 TRP A O 1
ATOM 1375 N N . VAL A 1 181 ? -1.973 -4.190 -6.500 1.00 98.19 181 VAL A N 1
ATOM 1376 C CA . VAL A 1 181 ? -2.891 -4.836 -5.545 1.00 98.19 181 VAL A CA 1
ATOM 1377 C C . VAL A 1 181 ? -3.661 -3.795 -4.739 1.00 98.19 181 VAL A C 1
ATOM 1379 O O . VAL A 1 181 ? -4.879 -3.905 -4.608 1.00 98.19 181 VAL A O 1
ATOM 1382 N N . GLY A 1 182 ? -2.980 -2.757 -4.247 1.00 97.88 182 GLY A N 1
ATOM 1383 C CA . GLY A 1 182 ? -3.591 -1.702 -3.443 1.00 97.88 182 GLY A CA 1
ATOM 1384 C C . GLY A 1 182 ? -4.807 -1.095 -4.136 1.00 97.88 182 GLY A C 1
ATOM 1385 O O . GLY A 1 182 ? -5.875 -1.031 -3.538 1.00 97.88 182 GLY A O 1
ATOM 1386 N N . LEU A 1 183 ? -4.702 -0.776 -5.431 1.00 98.25 183 LEU A N 1
ATOM 1387 C CA . LEU A 1 183 ? -5.809 -0.201 -6.199 1.00 98.25 183 LEU A CA 1
ATOM 1388 C C . LEU A 1 183 ? -6.948 -1.187 -6.509 1.00 98.25 183 LEU A C 1
ATOM 1390 O O . LEU A 1 183 ? -8.068 -0.731 -6.744 1.00 98.25 183 LEU A O 1
ATOM 1394 N N . ARG A 1 184 ? -6.726 -2.512 -6.498 1.00 97.00 184 ARG A N 1
ATOM 1395 C CA . ARG A 1 184 ? -7.836 -3.490 -6.568 1.00 97.00 184 ARG A CA 1
ATOM 1396 C C . ARG A 1 184 ? -8.647 -3.480 -5.287 1.00 97.00 184 ARG A C 1
ATOM 1398 O O . ARG A 1 184 ? -9.868 -3.360 -5.342 1.00 97.00 184 ARG A O 1
ATOM 1405 N N . VAL A 1 185 ? -7.957 -3.542 -4.151 1.00 96.75 185 VAL A N 1
ATOM 1406 C CA . VAL A 1 185 ? -8.585 -3.504 -2.829 1.00 96.75 185 VAL A CA 1
ATOM 1407 C C . VAL A 1 185 ? -9.280 -2.160 -2.620 1.00 96.75 185 VAL A C 1
ATOM 1409 O O . VAL A 1 185 ? -10.434 -2.129 -2.200 1.00 96.75 185 VAL A O 1
ATOM 1412 N N . THR A 1 186 ? -8.656 -1.049 -3.022 1.00 97.38 186 THR A N 1
ATOM 1413 C CA . THR A 1 186 ? -9.328 0.255 -3.091 1.00 97.38 186 THR A CA 1
ATOM 1414 C C . THR A 1 186 ? -10.566 0.195 -3.975 1.00 97.38 186 THR A C 1
ATOM 1416 O O . THR A 1 186 ? -11.587 0.738 -3.585 1.00 97.38 186 THR A O 1
ATOM 1419 N N . GLY A 1 187 ? -10.532 -0.491 -5.120 1.00 96.62 187 GLY A N 1
ATOM 1420 C CA . GLY A 1 187 ? -11.693 -0.635 -6.002 1.00 96.62 187 GLY A CA 1
ATOM 1421 C C . GLY A 1 187 ? -12.859 -1.402 -5.372 1.00 96.62 187 GLY A C 1
ATOM 1422 O O . GLY A 1 187 ? -14.013 -1.045 -5.604 1.00 96.62 187 GLY A O 1
ATOM 1423 N N . ALA A 1 188 ? -12.568 -2.404 -4.539 1.00 94.06 188 ALA A N 1
ATOM 1424 C CA . ALA A 1 188 ? -13.574 -3.136 -3.766 1.00 94.06 188 ALA A CA 1
ATOM 1425 C C . ALA A 1 188 ? -14.219 -2.278 -2.657 1.00 94.06 188 ALA A C 1
ATOM 1427 O O . ALA A 1 188 ? -15.356 -2.528 -2.260 1.00 94.06 188 ALA A O 1
ATOM 1428 N N . ILE A 1 189 ? -13.509 -1.255 -2.172 1.00 93.44 189 ILE A N 1
ATOM 1429 C CA . ILE A 1 189 ? -13.979 -0.315 -1.143 1.00 93.44 189 ILE A CA 1
ATOM 1430 C C . ILE A 1 189 ? -14.715 0.875 -1.762 1.00 93.44 189 ILE A C 1
ATOM 1432 O O . ILE A 1 189 ? -15.797 1.253 -1.321 1.00 93.44 189 ILE A O 1
ATOM 1436 N N . ASP A 1 190 ? -14.082 1.505 -2.744 1.00 94.88 190 ASP A N 1
ATOM 1437 C CA . ASP A 1 190 ? -14.467 2.760 -3.373 1.00 94.88 190 ASP A CA 1
ATOM 1438 C C . ASP A 1 190 ? -13.904 2.794 -4.806 1.00 94.88 190 ASP A C 1
ATOM 1440 O O . ASP A 1 190 ? -12.786 3.250 -5.078 1.00 94.88 190 ASP A O 1
ATOM 1444 N N . ALA A 1 191 ? -14.701 2.284 -5.748 1.00 95.44 191 ALA A N 1
ATOM 1445 C CA . ALA A 1 191 ? -14.337 2.211 -7.161 1.00 95.44 191 ALA A CA 1
ATOM 1446 C C . ALA A 1 191 ? -14.008 3.585 -7.773 1.00 95.44 191 ALA A C 1
ATOM 1448 O O . ALA A 1 191 ? -13.177 3.665 -8.680 1.00 95.44 191 ALA A O 1
ATOM 1449 N N . GLY A 1 192 ? -14.626 4.663 -7.273 1.00 96.50 192 GLY A N 1
ATOM 1450 C CA . GLY A 1 192 ? -14.357 6.025 -7.732 1.00 96.50 192 GLY A CA 1
ATOM 1451 C C . GLY A 1 192 ? -12.946 6.477 -7.366 1.00 96.50 192 GLY A C 1
ATOM 1452 O O . GLY A 1 192 ? -12.218 6.976 -8.226 1.00 96.50 192 GLY A O 1
ATOM 1453 N N . VAL A 1 193 ? -12.524 6.230 -6.123 1.00 96.19 193 VAL A N 1
ATOM 1454 C CA . VAL A 1 193 ? -11.156 6.534 -5.669 1.00 96.19 193 VAL A CA 1
ATOM 1455 C C . VAL A 1 193 ? -10.123 5.709 -6.438 1.00 96.19 193 VAL A C 1
ATOM 1457 O O . VAL A 1 193 ? -9.131 6.265 -6.906 1.00 96.19 193 VAL A O 1
ATOM 1460 N N . ALA A 1 194 ? -10.365 4.409 -6.637 1.00 97.88 194 ALA A N 1
ATOM 1461 C CA . ALA A 1 194 ? -9.456 3.562 -7.414 1.00 97.88 194 ALA A CA 1
ATOM 1462 C C . ALA A 1 194 ? -9.300 4.052 -8.860 1.00 97.88 194 ALA A C 1
ATOM 1464 O O . ALA A 1 194 ? -8.185 4.109 -9.381 1.00 97.88 194 ALA A O 1
ATOM 1465 N N . HIS A 1 195 ? -10.409 4.432 -9.504 1.00 98.06 195 HIS A N 1
ATOM 1466 C CA . HIS A 1 195 ? -10.389 4.987 -10.854 1.00 98.06 195 HIS A CA 1
ATOM 1467 C C . HIS A 1 195 ? -9.605 6.303 -10.914 1.00 98.06 195 HIS A C 1
ATOM 1469 O O . HIS A 1 195 ? -8.703 6.433 -11.741 1.00 98.06 195 HIS A O 1
ATOM 1475 N N . SER A 1 196 ? -9.887 7.231 -9.996 1.00 97.62 196 SER A N 1
ATOM 1476 C CA . SER A 1 196 ? -9.210 8.529 -9.924 1.00 97.62 196 SER A CA 1
ATOM 1477 C C . SER A 1 196 ? -7.701 8.391 -9.709 1.00 97.62 196 SER A C 1
ATOM 1479 O O . SER A 1 196 ? -6.928 9.124 -10.325 1.00 97.62 196 SER A O 1
ATOM 1481 N N . GLU A 1 197 ? -7.248 7.470 -8.853 1.00 97.75 197 GLU A N 1
ATOM 1482 C CA . GLU A 1 197 ? -5.810 7.255 -8.641 1.00 97.75 197 GLU A CA 1
ATOM 1483 C C . GLU A 1 197 ? -5.141 6.620 -9.864 1.00 97.75 197 GLU A C 1
ATOM 1485 O O . GLU A 1 197 ? -4.054 7.051 -10.255 1.00 97.75 197 GLU A O 1
ATOM 1490 N N . ARG A 1 198 ? -5.795 5.660 -10.535 1.00 98.25 198 ARG A N 1
ATOM 1491 C CA . ARG A 1 198 ? -5.281 5.101 -11.799 1.00 98.25 198 ARG A CA 1
ATOM 1492 C C . ARG A 1 198 ? -5.140 6.175 -12.874 1.00 98.25 198 ARG A C 1
ATOM 1494 O O . ARG A 1 198 ? -4.102 6.235 -13.530 1.00 98.25 198 ARG A O 1
ATOM 1501 N N . GLU A 1 199 ? -6.145 7.033 -13.032 1.00 98.19 199 GLU A N 1
ATOM 1502 C CA . GLU A 1 199 ? -6.115 8.139 -13.992 1.00 98.19 199 GLU A CA 1
ATOM 1503 C C . GLU A 1 199 ? -4.991 9.129 -13.671 1.00 98.19 199 GLU A C 1
ATOM 1505 O O . GLU A 1 199 ? -4.184 9.454 -14.539 1.00 98.19 199 GLU A O 1
ATOM 1510 N N . LYS A 1 200 ? -4.869 9.552 -12.411 1.00 97.38 200 LYS A N 1
ATOM 1511 C CA . LYS A 1 200 ? -3.799 10.446 -11.946 1.00 97.38 200 LYS A CA 1
ATOM 1512 C C . LYS A 1 200 ? -2.405 9.884 -12.229 1.00 97.38 200 LYS A C 1
ATOM 1514 O O . LYS A 1 200 ? -1.539 10.618 -12.703 1.00 97.38 200 LYS A O 1
ATOM 1519 N N . LEU A 1 201 ? -2.177 8.597 -11.964 1.00 97.50 201 LEU A N 1
ATOM 1520 C CA . LEU A 1 201 ? -0.896 7.937 -12.232 1.00 97.50 201 LEU A CA 1
ATOM 1521 C C . LEU A 1 201 ? -0.622 7.788 -13.736 1.00 97.50 201 LEU A C 1
ATOM 1523 O O . LEU A 1 201 ? 0.506 8.016 -14.179 1.00 97.50 201 LEU A O 1
ATOM 1527 N N . ALA A 1 202 ? -1.640 7.448 -14.529 1.00 96.75 202 ALA A N 1
ATOM 1528 C CA . ALA A 1 202 ? -1.526 7.365 -15.983 1.00 96.75 202 ALA A CA 1
ATOM 1529 C C . ALA A 1 202 ? -1.207 8.733 -16.606 1.00 96.75 202 ALA A C 1
ATOM 1531 O O . ALA A 1 202 ? -0.298 8.831 -17.431 1.00 96.75 202 ALA A O 1
ATOM 1532 N N . THR A 1 203 ? -1.887 9.790 -16.159 1.00 97.06 203 THR A N 1
ATOM 1533 C CA . THR A 1 203 ? -1.636 11.176 -16.577 1.00 97.06 203 THR A CA 1
ATOM 1534 C C . THR A 1 203 ? -0.231 11.618 -16.188 1.00 97.06 203 THR A C 1
ATOM 1536 O O . THR A 1 203 ? 0.526 12.057 -17.049 1.00 97.06 203 THR A O 1
ATOM 1539 N N . ALA A 1 204 ? 0.184 11.409 -14.933 1.00 94.94 204 ALA A N 1
ATOM 1540 C CA . ALA A 1 204 ? 1.532 11.764 -14.492 1.00 94.94 204 ALA A CA 1
ATOM 1541 C C . ALA A 1 204 ? 2.626 11.049 -15.300 1.00 94.94 204 ALA A C 1
ATOM 1543 O O . ALA A 1 204 ? 3.668 11.637 -15.585 1.00 94.94 204 ALA A O 1
ATOM 1544 N N . ARG A 1 205 ? 2.396 9.787 -15.686 1.00 94.56 205 ARG A N 1
ATOM 1545 C CA . ARG A 1 205 ? 3.290 9.046 -16.583 1.00 94.56 205 ARG A CA 1
ATOM 1546 C C . ARG A 1 205 ? 3.314 9.652 -17.988 1.00 94.56 205 ARG A C 1
ATOM 1548 O O . ARG A 1 205 ? 4.395 9.798 -18.545 1.00 94.56 205 ARG A O 1
ATOM 1555 N N . ALA A 1 206 ? 2.156 9.977 -18.558 1.00 93.12 206 ALA A N 1
ATOM 1556 C CA . ALA A 1 206 ? 2.047 10.531 -19.909 1.00 93.12 206 ALA A CA 1
ATOM 1557 C C . ALA A 1 206 ? 2.660 11.938 -20.030 1.00 93.12 206 ALA A C 1
ATOM 1559 O O . ALA A 1 206 ? 3.205 12.287 -21.073 1.00 93.12 206 ALA A O 1
ATOM 1560 N N . GLU A 1 207 ? 2.595 12.732 -18.963 1.00 93.38 207 GLU A N 1
ATOM 1561 C CA . GLU A 1 207 ? 3.133 14.097 -18.903 1.00 93.38 207 GLU A CA 1
ATOM 1562 C C . GLU A 1 207 ? 4.607 14.155 -18.466 1.00 93.38 207 GLU A C 1
ATOM 1564 O O . GLU A 1 207 ? 5.197 15.237 -18.386 1.00 93.38 207 GLU A O 1
ATOM 1569 N N . ALA A 1 208 ? 5.227 13.008 -18.168 1.00 88.81 208 ALA A N 1
ATOM 1570 C CA . ALA A 1 208 ? 6.606 12.954 -17.712 1.00 88.81 208 ALA A CA 1
ATOM 1571 C C . ALA A 1 208 ? 7.568 13.445 -18.803 1.00 88.81 208 ALA A C 1
ATOM 1573 O O . ALA A 1 208 ? 7.700 12.853 -19.869 1.00 88.81 208 ALA A O 1
ATOM 1574 N N . THR A 1 209 ? 8.282 14.531 -18.510 1.00 82.56 209 THR A N 1
ATOM 1575 C CA . THR A 1 209 ? 9.278 15.118 -19.423 1.00 82.56 209 THR A CA 1
ATOM 1576 C C . THR A 1 209 ? 10.702 14.645 -19.149 1.00 82.56 209 THR A C 1
ATOM 1578 O O . THR A 1 209 ? 11.584 14.828 -19.985 1.00 82.56 209 THR A O 1
ATOM 1581 N N . ALA A 1 210 ? 10.942 14.046 -17.983 1.00 80.75 210 ALA A N 1
ATOM 1582 C CA . ALA A 1 210 ? 12.226 13.463 -17.622 1.00 80.75 210 ALA A CA 1
ATOM 1583 C C . ALA A 1 210 ? 12.144 11.926 -17.640 1.00 80.75 210 ALA A C 1
ATOM 1585 O O . ALA A 1 210 ? 11.071 11.386 -17.361 1.00 80.75 210 ALA A O 1
ATOM 1586 N N . PRO A 1 211 ? 13.267 11.232 -17.922 1.00 82.81 211 PRO A N 1
ATOM 1587 C CA . PRO A 1 211 ? 13.316 9.773 -17.975 1.00 82.81 211 PRO A CA 1
ATOM 1588 C C . PRO A 1 211 ? 12.735 9.125 -16.717 1.00 82.81 211 PRO A C 1
ATOM 1590 O O . PRO A 1 211 ? 13.028 9.552 -15.593 1.00 82.81 211 PRO A O 1
ATOM 1593 N N . LEU A 1 212 ? 11.926 8.083 -16.900 1.00 86.38 212 LEU A N 1
ATOM 1594 C CA . LEU A 1 212 ? 11.315 7.355 -15.788 1.00 86.38 212 LEU A CA 1
ATOM 1595 C C . LEU A 1 212 ? 12.350 6.425 -15.158 1.00 86.38 212 LEU A C 1
ATOM 1597 O O . LEU A 1 212 ? 12.457 6.384 -13.931 1.00 86.38 212 LEU A O 1
ATOM 1601 N N . ASN A 1 213 ? 13.148 5.756 -15.996 1.00 86.00 213 ASN A N 1
ATOM 1602 C CA . ASN A 1 213 ? 14.293 4.925 -15.639 1.00 86.00 213 ASN A CA 1
ATOM 1603 C C . ASN A 1 213 ? 13.993 3.981 -14.462 1.00 86.00 213 ASN A C 1
ATOM 1605 O O . ASN A 1 213 ? 14.658 4.014 -13.422 1.00 86.00 213 ASN A O 1
ATOM 1609 N N . LEU A 1 214 ? 12.957 3.149 -14.618 1.00 89.50 214 LEU A N 1
ATOM 1610 C CA . LEU A 1 214 ? 12.478 2.250 -13.561 1.00 89.50 214 LEU A CA 1
ATOM 1611 C C . LEU A 1 214 ? 13.565 1.296 -13.054 1.00 89.50 214 LEU A C 1
ATOM 1613 O O . LEU A 1 214 ? 13.625 1.016 -11.856 1.00 89.50 214 LEU A O 1
ATOM 1617 N N . ALA A 1 215 ? 14.457 0.845 -13.939 1.00 86.94 215 ALA A N 1
ATOM 1618 C CA . ALA A 1 215 ? 15.582 -0.017 -13.581 1.00 86.94 215 ALA A CA 1
ATOM 1619 C C . ALA A 1 215 ? 16.542 0.636 -12.569 1.00 86.94 215 ALA A C 1
ATOM 1621 O O . ALA A 1 215 ? 17.131 -0.063 -11.745 1.00 86.94 215 ALA A O 1
ATOM 1622 N N . ALA A 1 216 ? 16.672 1.966 -12.594 1.00 83.06 216 ALA A N 1
ATOM 1623 C CA . ALA A 1 216 ? 17.495 2.726 -11.658 1.00 83.06 216 ALA A CA 1
ATOM 1624 C C . ALA A 1 216 ? 16.675 3.431 -10.561 1.00 83.06 216 ALA A C 1
ATOM 1626 O O . ALA A 1 216 ? 17.238 4.194 -9.772 1.00 83.06 216 ALA A O 1
ATOM 1627 N N . TRP A 1 217 ? 15.359 3.217 -10.476 1.00 85.25 217 TRP A N 1
ATOM 1628 C CA . TRP A 1 217 ? 14.531 3.889 -9.475 1.00 85.25 217 TRP A CA 1
ATOM 1629 C C . TRP A 1 217 ? 14.916 3.461 -8.052 1.00 85.25 217 TRP A C 1
ATOM 1631 O O . TRP A 1 217 ? 14.971 2.275 -7.727 1.00 85.25 217 TRP A O 1
ATOM 1641 N N . GLY A 1 218 ? 15.196 4.445 -7.191 1.00 72.25 218 GLY A N 1
ATOM 1642 C CA . GLY A 1 218 ? 15.706 4.222 -5.837 1.00 72.25 218 GLY A CA 1
ATOM 1643 C C . GLY A 1 218 ? 17.224 4.041 -5.778 1.00 72.25 218 GLY A C 1
ATOM 1644 O O . GLY A 1 218 ? 17.770 3.901 -4.684 1.00 72.25 218 GLY A O 1
ATOM 1645 N N . SER A 1 219 ? 17.917 4.083 -6.923 1.00 73.56 219 SER A N 1
ATOM 1646 C CA . SER A 1 219 ? 19.365 4.261 -6.935 1.00 73.56 219 SER A CA 1
ATOM 1647 C C . SER A 1 219 ? 19.734 5.646 -6.408 1.00 73.56 219 SER A C 1
ATOM 1649 O O . SER A 1 219 ? 18.956 6.607 -6.442 1.00 73.56 219 SER A O 1
ATOM 1651 N N . VAL A 1 220 ? 20.948 5.732 -5.881 1.00 70.31 220 VAL A N 1
ATOM 1652 C CA . VAL A 1 220 ? 21.516 7.001 -5.465 1.00 70.31 220 VAL A CA 1
ATOM 1653 C C . VAL A 1 220 ? 22.210 7.650 -6.654 1.00 70.31 220 VAL A C 1
ATOM 1655 O O . VAL A 1 220 ? 23.020 7.018 -7.333 1.00 70.31 220 VAL A O 1
ATOM 1658 N N . ARG A 1 221 ? 21.921 8.925 -6.897 1.00 68.19 221 ARG A N 1
ATOM 1659 C CA . ARG A 1 221 ? 22.625 9.730 -7.897 1.00 68.19 221 ARG A CA 1
ATOM 1660 C C . ARG A 1 221 ? 23.538 10.734 -7.204 1.00 68.19 221 ARG A C 1
ATOM 1662 O O . ARG A 1 221 ? 23.210 11.188 -6.108 1.00 68.19 221 ARG A O 1
ATOM 1669 N N . PRO A 1 222 ? 24.679 11.107 -7.797 1.00 66.50 222 PRO A N 1
ATOM 1670 C CA . PRO A 1 222 ? 25.466 12.202 -7.262 1.00 66.50 222 PRO A CA 1
ATOM 1671 C C . PRO A 1 222 ? 24.648 13.498 -7.297 1.00 66.50 222 PRO A C 1
ATOM 1673 O O . PRO A 1 222 ? 24.030 13.826 -8.312 1.00 66.50 222 PRO A O 1
ATOM 1676 N N . ARG A 1 223 ? 24.668 14.252 -6.202 1.00 76.75 223 ARG A N 1
ATOM 1677 C CA . ARG A 1 223 ? 24.102 15.595 -6.107 1.00 76.75 223 ARG A CA 1
ATOM 1678 C C . ARG A 1 223 ? 24.718 16.481 -7.177 1.00 76.75 223 ARG A C 1
ATOM 1680 O O . ARG A 1 223 ? 25.931 16.428 -7.423 1.00 76.75 223 ARG A O 1
ATOM 1687 N N . ARG A 1 224 ? 23.908 17.362 -7.762 1.00 78.62 224 ARG A N 1
ATOM 1688 C CA . ARG A 1 224 ? 24.381 18.304 -8.782 1.00 78.62 224 ARG A CA 1
ATOM 1689 C C . ARG A 1 224 ? 25.551 19.135 -8.259 1.00 78.62 224 ARG A C 1
ATOM 1691 O O . ARG A 1 224 ? 26.533 19.316 -8.967 1.00 78.62 224 ARG A O 1
ATOM 1698 N N . GLU A 1 225 ? 25.508 19.576 -7.008 1.00 81.25 225 GLU A N 1
ATOM 1699 C CA . GLU A 1 225 ? 26.581 20.347 -6.376 1.00 81.25 225 GLU A CA 1
ATOM 1700 C C . GLU A 1 225 ? 27.883 19.542 -6.296 1.00 81.25 225 GLU A C 1
ATOM 1702 O O . GLU A 1 225 ? 28.960 20.098 -6.506 1.00 81.25 225 GLU A O 1
ATOM 1707 N N . ALA A 1 226 ? 27.804 18.235 -6.032 1.00 81.31 226 ALA A N 1
ATOM 1708 C CA . ALA A 1 226 ? 28.976 17.369 -5.949 1.00 81.31 226 ALA A CA 1
ATOM 1709 C C . ALA A 1 226 ? 29.649 17.155 -7.306 1.00 81.31 226 ALA A C 1
ATOM 1711 O O . ALA A 1 226 ? 30.882 17.124 -7.375 1.00 81.31 226 ALA A O 1
ATOM 1712 N N . ILE A 1 227 ? 28.853 17.074 -8.375 1.00 77.81 227 ILE A N 1
ATOM 1713 C CA . ILE A 1 227 ? 29.347 17.106 -9.755 1.00 77.81 227 ILE A CA 1
ATOM 1714 C C . ILE A 1 227 ? 29.999 18.471 -10.007 1.00 77.81 227 ILE A C 1
ATOM 1716 O O . ILE A 1 227 ? 31.181 18.544 -10.327 1.00 77.81 227 ILE A O 1
ATOM 1720 N N . MET A 1 228 ? 29.288 19.572 -9.753 1.00 81.25 228 MET A N 1
ATOM 1721 C CA . MET A 1 228 ? 29.746 20.931 -10.072 1.00 81.25 228 MET A CA 1
ATOM 1722 C C . MET A 1 228 ? 31.021 21.363 -9.329 1.00 81.25 228 MET A C 1
ATOM 1724 O O . MET A 1 228 ? 31.795 22.151 -9.874 1.00 81.25 228 MET A O 1
ATOM 1728 N N . ARG A 1 229 ? 31.297 20.832 -8.127 1.00 84.00 229 ARG A N 1
ATOM 1729 C CA . ARG A 1 229 ? 32.580 21.049 -7.423 1.00 84.00 229 ARG A CA 1
ATOM 1730 C C . ARG A 1 229 ? 33.787 20.496 -8.183 1.00 84.00 229 ARG A C 1
ATOM 1732 O O . ARG A 1 229 ? 34.898 20.967 -7.966 1.00 84.00 229 ARG A O 1
ATOM 1739 N N . GLN A 1 230 ? 33.568 19.508 -9.043 1.00 84.50 230 GLN A N 1
ATOM 1740 C CA . GLN A 1 230 ? 34.615 18.770 -9.749 1.00 84.50 230 GLN A CA 1
ATOM 1741 C C . GLN A 1 230 ? 34.714 19.146 -11.231 1.00 84.50 230 GLN A C 1
ATOM 1743 O O . GLN A 1 230 ? 35.678 18.778 -11.892 1.00 84.50 230 GLN A O 1
ATOM 1748 N N . VAL A 1 231 ? 33.746 19.908 -11.745 1.00 85.81 231 VAL A N 1
ATOM 1749 C CA . VAL A 1 231 ? 33.716 20.375 -13.135 1.00 85.81 231 VAL A CA 1
ATOM 1750 C C . VAL A 1 231 ? 34.492 21.692 -13.273 1.00 85.81 231 VAL A C 1
ATOM 1752 O O . VAL A 1 231 ? 34.353 22.600 -12.438 1.00 85.81 231 VAL A O 1
ATOM 1755 N N . SER A 1 232 ? 35.295 21.803 -14.338 1.00 84.25 232 SER A N 1
ATOM 1756 C CA . SER A 1 232 ? 36.060 23.007 -14.691 1.00 84.25 232 SER A CA 1
ATOM 1757 C C . SER A 1 232 ? 35.137 24.198 -14.995 1.00 84.25 232 SER A C 1
ATOM 1759 O O . SER A 1 232 ? 33.971 24.020 -15.337 1.00 84.25 232 SER A O 1
ATOM 1761 N N . ALA A 1 233 ? 35.627 25.438 -14.885 1.00 87.00 233 ALA A N 1
ATOM 1762 C CA . ALA A 1 233 ? 34.808 26.615 -15.203 1.00 87.00 233 ALA A CA 1
ATOM 1763 C C . ALA A 1 233 ? 34.315 26.612 -16.665 1.00 87.00 233 ALA A C 1
ATOM 1765 O O . ALA A 1 233 ? 33.189 27.025 -16.936 1.00 87.00 233 ALA A O 1
ATOM 1766 N N . GLU A 1 234 ? 35.135 26.097 -17.583 1.00 84.44 234 GLU A N 1
ATOM 1767 C CA . GLU A 1 234 ? 34.803 25.969 -19.001 1.00 84.44 234 GLU A CA 1
ATOM 1768 C C . GLU A 1 234 ? 33.691 24.937 -19.229 1.00 84.44 234 GLU A C 1
ATOM 1770 O O . GLU A 1 234 ? 32.705 25.217 -19.911 1.00 84.44 234 GLU A O 1
ATOM 1775 N N . ASP A 1 235 ? 33.791 23.770 -18.597 1.00 82.56 235 ASP A N 1
ATOM 1776 C CA . ASP A 1 235 ? 32.774 22.726 -18.715 1.00 82.56 235 ASP A CA 1
ATOM 1777 C C . ASP A 1 235 ? 31.468 23.115 -18.019 1.00 82.56 235 ASP A C 1
ATOM 1779 O O . ASP A 1 235 ? 30.395 22.783 -18.513 1.00 82.56 235 ASP A O 1
ATOM 1783 N N . ARG A 1 236 ? 31.512 23.894 -16.929 1.00 83.75 236 ARG A N 1
ATOM 1784 C CA . ARG A 1 236 ? 30.290 24.456 -16.325 1.00 83.75 236 ARG A CA 1
ATOM 1785 C C . ARG A 1 236 ? 29.561 25.390 -17.284 1.00 83.75 236 ARG A C 1
ATOM 1787 O O . ARG A 1 236 ? 28.335 25.348 -17.334 1.00 83.75 236 ARG A O 1
ATOM 1794 N N . ALA A 1 237 ? 30.294 26.219 -18.028 1.00 85.06 237 ALA A N 1
ATOM 1795 C CA . ALA A 1 237 ? 29.703 27.097 -19.033 1.00 85.06 237 ALA A CA 1
ATOM 1796 C C . ALA A 1 237 ? 29.069 26.283 -20.175 1.00 85.06 237 ALA A C 1
ATOM 1798 O O . ALA A 1 237 ? 27.964 26.601 -20.610 1.00 85.06 237 ALA A O 1
ATOM 1799 N N . LYS A 1 238 ? 29.707 25.179 -20.590 1.00 83.44 238 LYS A N 1
ATOM 1800 C CA . LYS A 1 238 ? 29.144 24.236 -21.572 1.00 83.44 238 LYS A CA 1
ATOM 1801 C C . LYS A 1 238 ? 27.883 23.543 -21.051 1.00 83.44 238 LYS A C 1
ATOM 1803 O O . LYS A 1 238 ? 26.881 23.546 -21.747 1.00 83.44 238 LYS A O 1
ATOM 1808 N N . MET A 1 239 ? 27.883 23.061 -19.806 1.00 79.31 239 MET A N 1
ATOM 1809 C CA . MET A 1 239 ? 26.698 22.465 -19.162 1.00 79.31 239 MET A CA 1
ATOM 1810 C C . MET A 1 239 ? 25.528 23.452 -19.009 1.00 79.31 239 MET A C 1
ATOM 1812 O O . MET A 1 239 ? 24.374 23.038 -18.943 1.00 79.31 239 MET A O 1
ATOM 1816 N N . GLN A 1 240 ? 25.803 24.754 -18.880 1.00 82.06 240 GLN A N 1
ATOM 1817 C CA . GLN A 1 240 ? 24.762 25.789 -18.829 1.00 82.06 240 GLN A CA 1
ATOM 1818 C C . GLN A 1 240 ? 24.201 26.118 -20.216 1.00 82.06 240 GLN A C 1
ATOM 1820 O O . GLN A 1 240 ? 23.013 26.410 -20.329 1.00 82.06 240 GLN A O 1
ATOM 1825 N N . ALA A 1 241 ? 25.045 26.083 -21.248 1.00 84.88 241 ALA A N 1
ATOM 1826 C CA . ALA A 1 241 ? 24.651 26.343 -22.629 1.00 84.88 241 ALA A CA 1
ATOM 1827 C C . ALA A 1 241 ? 23.970 25.133 -23.296 1.00 84.88 241 ALA A C 1
ATOM 1829 O O . ALA A 1 241 ? 23.131 25.316 -24.173 1.00 84.88 241 ALA A O 1
ATOM 1830 N N . ASP A 1 242 ? 24.315 23.918 -22.868 1.00 76.62 242 ASP A N 1
ATOM 1831 C CA . ASP A 1 242 ? 23.800 22.655 -23.384 1.00 76.62 242 ASP A CA 1
ATOM 1832 C C . ASP A 1 242 ? 23.443 21.710 -22.219 1.00 76.62 242 ASP A C 1
ATOM 1834 O O . ASP A 1 242 ? 24.329 21.099 -21.615 1.00 76.62 242 ASP A O 1
ATOM 1838 N N . PRO A 1 243 ? 22.144 21.554 -21.902 1.00 69.06 243 PRO A N 1
ATOM 1839 C CA . PRO A 1 243 ? 21.678 20.629 -20.870 1.00 69.06 243 PRO A CA 1
ATOM 1840 C C . PRO A 1 243 ? 22.017 19.150 -21.123 1.00 69.06 243 PRO A C 1
ATOM 1842 O O . PRO A 1 243 ? 21.925 18.357 -20.187 1.00 69.06 243 PRO A O 1
ATOM 1845 N N . SER A 1 244 ? 22.389 18.771 -22.353 1.00 63.81 244 SER A N 1
ATOM 1846 C CA . SER A 1 244 ? 22.799 17.408 -22.725 1.00 63.81 244 SER A CA 1
ATOM 1847 C C . SER A 1 244 ? 24.317 17.187 -22.675 1.00 63.81 244 SER A C 1
ATOM 1849 O O . SER A 1 244 ? 24.789 16.057 -22.812 1.00 63.81 244 SER A O 1
ATOM 1851 N N . PHE A 1 245 ? 25.101 18.246 -22.448 1.00 66.50 245 PHE A N 1
ATOM 1852 C CA . PHE A 1 245 ? 26.551 18.152 -22.350 1.00 66.50 245 PHE A CA 1
ATOM 1853 C C . PHE A 1 245 ? 26.974 17.467 -21.043 1.00 66.50 245 PHE A C 1
ATOM 1855 O O . PHE A 1 245 ? 26.696 17.942 -19.937 1.00 66.50 245 PHE A O 1
ATOM 1862 N N . HIS A 1 246 ? 27.724 16.373 -21.178 1.00 63.66 246 HIS A N 1
ATOM 1863 C CA . HIS A 1 246 ? 28.314 15.649 -20.059 1.00 63.66 246 HIS A CA 1
ATOM 1864 C C . HIS A 1 246 ? 29.819 15.952 -19.953 1.00 63.66 246 HIS A C 1
ATOM 1866 O O . HIS A 1 246 ? 30.569 15.631 -20.878 1.00 63.66 246 HIS A O 1
ATOM 1872 N N . PRO A 1 247 ? 30.291 16.549 -18.842 1.00 70.75 247 PRO A N 1
ATOM 1873 C CA . PRO A 1 247 ? 31.713 16.816 -18.633 1.00 70.75 247 PRO A CA 1
ATOM 1874 C C . PRO A 1 247 ? 32.528 15.515 -18.607 1.00 70.75 247 PRO A C 1
ATOM 1876 O O . PRO A 1 247 ? 32.149 14.541 -17.954 1.00 70.75 247 PRO A O 1
ATOM 1879 N N . GLY A 1 248 ? 33.666 15.505 -19.302 1.00 61.12 248 GLY A N 1
ATOM 1880 C CA . GLY A 1 248 ? 34.593 14.373 -19.298 1.00 61.12 248 GLY A CA 1
ATOM 1881 C C . GLY A 1 248 ? 35.421 14.291 -18.010 1.00 61.12 248 GLY A C 1
ATOM 1882 O O . GLY A 1 248 ? 35.736 15.308 -17.398 1.00 61.12 248 GLY A O 1
ATOM 1883 N N . GLY A 1 249 ? 35.819 13.076 -17.620 1.00 62.84 249 GLY A N 1
ATOM 1884 C CA . GLY A 1 249 ? 36.730 12.825 -16.494 1.00 62.84 249 GLY A CA 1
ATOM 1885 C C . GLY A 1 249 ? 36.150 11.923 -15.402 1.00 62.84 249 GLY A C 1
ATOM 1886 O O . GLY A 1 249 ? 34.957 11.633 -15.362 1.00 62.84 249 GLY A O 1
ATOM 1887 N N . THR A 1 250 ? 37.017 11.436 -14.510 1.00 66.94 250 THR A N 1
ATOM 1888 C CA . THR A 1 250 ? 36.606 10.600 -13.374 1.00 66.94 250 THR A CA 1
ATOM 1889 C C . THR A 1 250 ? 36.150 11.474 -12.210 1.00 66.94 250 THR A C 1
ATOM 1891 O O . THR A 1 250 ? 36.958 12.188 -11.615 1.00 66.94 250 THR A O 1
ATOM 1894 N N . PHE A 1 251 ? 34.876 11.367 -11.837 1.00 76.44 251 PHE A N 1
ATOM 1895 C CA . PHE A 1 251 ? 34.360 11.971 -10.613 1.00 76.44 251 PHE A CA 1
ATOM 1896 C C . PHE A 1 251 ? 34.726 11.142 -9.380 1.00 76.44 251 PHE A C 1
ATOM 1898 O O . PHE A 1 251 ? 34.720 9.911 -9.408 1.00 76.44 251 PHE A O 1
ATOM 1905 N N . ARG A 1 252 ? 35.022 11.823 -8.273 1.00 77.94 252 ARG A N 1
ATOM 1906 C CA . ARG A 1 252 ? 35.232 11.235 -6.949 1.00 77.94 252 ARG A CA 1
ATOM 1907 C C . ARG A 1 252 ? 34.125 11.711 -6.019 1.00 77.94 252 ARG A C 1
ATOM 1909 O O . ARG A 1 252 ? 34.002 12.904 -5.759 1.00 77.94 252 ARG A O 1
ATOM 1916 N N . PHE A 1 253 ? 33.329 10.780 -5.515 1.00 78.56 253 PHE A N 1
ATOM 1917 C CA . PHE A 1 253 ? 32.213 11.071 -4.620 1.00 78.56 253 PHE A CA 1
ATOM 1918 C C . PHE A 1 253 ? 32.421 10.400 -3.261 1.00 78.56 253 PHE A C 1
ATOM 1920 O O . PHE A 1 253 ? 32.980 9.307 -3.171 1.00 78.56 253 PHE A O 1
ATOM 1927 N N . THR A 1 254 ? 31.963 11.061 -2.206 1.00 77.81 254 THR A N 1
ATOM 1928 C CA . THR A 1 254 ? 31.790 10.508 -0.858 1.00 77.81 254 THR A CA 1
ATOM 1929 C C . THR A 1 254 ? 30.329 10.111 -0.642 1.00 77.81 254 THR A C 1
ATOM 1931 O O . THR A 1 254 ? 29.462 10.484 -1.425 1.00 77.81 254 THR A O 1
ATOM 1934 N N . SER A 1 255 ? 30.006 9.389 0.431 1.00 68.44 255 SER A N 1
ATOM 1935 C CA . SER A 1 255 ? 28.613 9.010 0.728 1.00 68.44 255 SER A CA 1
ATOM 1936 C C . SER A 1 255 ? 27.665 10.211 0.890 1.00 68.44 255 SER A C 1
ATOM 1938 O O . SER A 1 255 ? 26.490 10.103 0.556 1.00 68.44 255 SER A O 1
ATOM 1940 N N . ALA A 1 256 ? 28.167 11.369 1.335 1.00 75.69 256 ALA A N 1
ATOM 1941 C CA . ALA A 1 256 ? 27.391 12.608 1.461 1.00 75.69 256 ALA A CA 1
ATOM 1942 C C . ALA A 1 256 ? 27.074 13.282 0.111 1.00 75.69 256 ALA A C 1
ATOM 1944 O O . ALA A 1 256 ? 26.217 14.164 0.042 1.00 75.69 256 ALA A O 1
ATOM 1945 N N . ASP A 1 257 ? 27.762 12.873 -0.956 1.00 78.94 257 ASP A N 1
ATOM 1946 C CA . ASP A 1 257 ? 27.637 13.457 -2.291 1.00 78.94 257 ASP A CA 1
ATOM 1947 C C . ASP A 1 257 ? 26.513 12.858 -3.107 1.00 78.94 257 ASP A C 1
ATOM 1949 O O . ASP A 1 257 ? 26.283 13.295 -4.227 1.00 78.94 257 ASP A O 1
ATOM 1953 N N . PHE A 1 258 ? 25.818 11.879 -2.551 1.00 73.38 258 PHE A N 1
ATOM 1954 C CA . PHE A 1 258 ? 24.713 11.219 -3.198 1.00 73.38 258 PHE A CA 1
ATOM 1955 C C . PHE A 1 258 ? 23.374 11.698 -2.625 1.00 73.38 258 PHE A C 1
ATOM 1957 O O . PHE A 1 258 ? 23.256 12.103 -1.463 1.00 73.38 258 PHE A O 1
ATOM 1964 N N . GLU A 1 259 ? 22.354 11.684 -3.470 1.00 67.75 259 GLU A N 1
ATOM 1965 C CA . GLU A 1 259 ? 20.952 11.855 -3.111 1.00 67.75 259 GLU A CA 1
ATOM 1966 C C . GLU A 1 259 ? 20.141 10.701 -3.701 1.00 67.75 259 GLU A C 1
ATOM 1968 O O . GLU A 1 259 ? 20.500 10.146 -4.742 1.00 67.75 259 GLU A O 1
ATOM 1973 N N . GLY A 1 260 ? 19.062 10.314 -3.019 1.00 63.47 260 GLY A N 1
ATOM 1974 C CA . GLY A 1 260 ? 18.090 9.397 -3.604 1.00 63.47 260 GLY A CA 1
ATOM 1975 C C . GLY A 1 260 ? 17.441 10.065 -4.810 1.00 63.47 260 GLY A C 1
ATOM 1976 O O . GLY A 1 260 ? 17.036 11.228 -4.731 1.00 63.47 260 GLY A O 1
ATOM 1977 N N . ASP A 1 261 ? 17.358 9.357 -5.932 1.00 67.25 261 ASP A N 1
ATOM 1978 C CA . ASP A 1 261 ? 16.572 9.833 -7.062 1.00 67.25 261 ASP A CA 1
ATOM 1979 C C . ASP A 1 261 ? 15.074 9.644 -6.768 1.00 67.25 261 ASP A C 1
ATOM 1981 O O . ASP A 1 261 ? 14.466 8.644 -7.144 1.00 67.25 261 ASP A O 1
ATOM 1985 N N . GLU A 1 262 ? 14.490 10.627 -6.081 1.00 66.88 262 GLU A N 1
ATOM 1986 C CA . GLU A 1 262 ? 13.049 10.740 -5.803 1.00 66.88 262 GLU A CA 1
ATOM 1987 C C . GLU A 1 262 ? 12.349 11.681 -6.804 1.00 66.88 262 GLU A C 1
ATOM 1989 O O . GLU A 1 262 ? 11.290 12.240 -6.520 1.00 66.88 262 GLU A O 1
ATOM 1994 N N . SER A 1 263 ? 12.948 11.940 -7.972 1.00 66.50 263 SER A N 1
ATOM 1995 C CA . SER A 1 263 ? 12.293 12.763 -8.992 1.00 66.50 263 SER A CA 1
ATOM 1996 C C . SER A 1 263 ? 11.144 12.002 -9.672 1.00 66.50 263 SER A C 1
ATOM 1998 O O . SER A 1 263 ? 11.158 10.774 -9.753 1.00 66.50 263 SER A O 1
ATOM 2000 N N . ASN A 1 264 ? 10.125 12.735 -10.137 1.00 78.75 264 ASN A N 1
ATOM 2001 C CA . ASN A 1 264 ? 8.989 12.210 -10.911 1.00 78.75 264 ASN A CA 1
ATOM 2002 C C . ASN A 1 264 ? 8.251 11.018 -10.272 1.00 78.75 264 ASN A C 1
ATOM 2004 O O . ASN A 1 264 ? 7.777 10.134 -10.984 1.00 78.75 264 ASN A O 1
ATOM 2008 N N . MET A 1 265 ? 8.133 10.988 -8.938 1.00 87.31 265 MET A N 1
ATOM 2009 C CA . MET A 1 265 ? 7.543 9.849 -8.221 1.00 87.31 265 MET A CA 1
ATOM 2010 C C . MET A 1 265 ? 6.184 9.410 -8.779 1.00 87.31 265 MET A C 1
ATOM 2012 O O . MET A 1 265 ? 6.073 8.236 -9.124 1.00 87.31 265 MET A O 1
ATOM 2016 N N . PRO A 1 266 ? 5.179 10.292 -8.973 1.00 91.62 266 PRO A N 1
ATOM 2017 C CA . PRO A 1 266 ? 3.882 9.858 -9.500 1.00 91.62 266 PRO A CA 1
ATOM 2018 C C . PRO A 1 266 ? 3.985 9.192 -10.880 1.00 91.62 266 PRO A C 1
ATOM 2020 O O . PRO A 1 266 ? 3.320 8.194 -11.139 1.00 91.62 266 PRO A O 1
ATOM 2023 N N . ALA A 1 267 ? 4.872 9.691 -11.744 1.00 94.06 267 ALA A N 1
ATOM 2024 C CA . ALA A 1 267 ? 5.095 9.122 -13.066 1.00 94.06 267 ALA A CA 1
ATOM 2025 C C . ALA A 1 267 ? 5.760 7.738 -12.999 1.00 94.06 267 ALA A C 1
ATOM 2027 O O . ALA A 1 267 ? 5.390 6.835 -13.749 1.00 94.06 267 ALA A O 1
ATOM 2028 N N . ARG A 1 268 ? 6.707 7.542 -12.072 1.00 93.69 268 ARG A N 1
ATOM 2029 C CA . ARG A 1 268 ? 7.358 6.245 -11.831 1.00 93.69 268 ARG A CA 1
ATOM 2030 C C . ARG A 1 268 ? 6.402 5.217 -11.239 1.00 93.69 268 ARG A C 1
ATOM 2032 O O . ARG A 1 268 ? 6.406 4.080 -11.698 1.00 93.69 268 ARG A O 1
ATOM 2039 N N . TYR A 1 269 ? 5.538 5.622 -10.308 1.00 95.94 269 TYR A N 1
ATOM 2040 C CA . TYR A 1 269 ? 4.431 4.782 -9.842 1.00 95.94 269 TYR A CA 1
ATOM 2041 C C . TYR A 1 269 ? 3.508 4.389 -10.999 1.00 95.94 269 TYR A C 1
ATOM 2043 O O . TYR A 1 269 ? 3.219 3.209 -11.164 1.00 95.94 269 TYR A O 1
ATOM 2051 N N . GLY A 1 270 ? 3.102 5.341 -11.847 1.00 96.62 270 GLY A N 1
ATOM 2052 C CA . GLY A 1 270 ? 2.264 5.047 -13.014 1.00 96.62 270 GLY A CA 1
ATOM 2053 C C . GLY A 1 270 ? 2.931 4.119 -14.030 1.00 96.62 270 GLY A C 1
ATOM 2054 O O . GLY A 1 270 ? 2.279 3.249 -14.606 1.00 96.62 270 GLY A O 1
ATOM 2055 N N . ALA A 1 271 ? 4.238 4.254 -14.232 1.00 96.19 271 ALA A N 1
ATOM 2056 C CA . ALA A 1 271 ? 5.000 3.375 -15.110 1.00 96.19 271 ALA A CA 1
ATOM 2057 C C . ALA A 1 271 ? 5.178 1.973 -14.523 1.00 96.19 271 ALA A C 1
ATOM 2059 O O . ALA A 1 271 ? 4.972 0.993 -15.233 1.00 96.19 271 ALA A O 1
ATOM 2060 N N . ALA A 1 272 ? 5.486 1.870 -13.230 1.00 97.12 272 ALA A N 1
ATOM 2061 C CA . ALA A 1 272 ? 5.578 0.595 -12.534 1.00 97.12 272 ALA A CA 1
ATOM 2062 C C . ALA A 1 272 ? 4.225 -0.128 -12.499 1.00 97.12 272 ALA A C 1
ATOM 2064 O O . ALA A 1 272 ? 4.166 -1.308 -12.827 1.00 97.12 272 ALA A O 1
ATOM 2065 N N . LEU A 1 273 ? 3.128 0.576 -12.203 1.00 98.06 273 LEU A N 1
ATOM 2066 C CA . LEU A 1 273 ? 1.770 0.028 -12.283 1.00 98.06 273 LEU A CA 1
ATOM 2067 C C . LEU A 1 273 ? 1.476 -0.536 -13.679 1.00 98.06 273 LEU A C 1
ATOM 2069 O O . LEU A 1 273 ? 0.968 -1.647 -13.802 1.00 98.06 273 LEU A O 1
ATOM 2073 N N . ALA A 1 274 ? 1.856 0.188 -14.734 1.00 97.31 274 ALA A N 1
ATOM 2074 C CA . ALA A 1 274 ? 1.638 -0.264 -16.102 1.00 97.31 274 ALA A CA 1
ATOM 2075 C C . ALA A 1 274 ? 2.424 -1.531 -16.477 1.00 97.31 274 ALA A C 1
ATOM 2077 O O . ALA A 1 274 ? 1.980 -2.267 -17.358 1.00 97.31 274 ALA A O 1
ATOM 2078 N N . VAL A 1 275 ? 3.557 -1.814 -15.819 1.00 97.81 275 VAL A N 1
ATOM 2079 C CA . VAL A 1 275 ? 4.249 -3.105 -15.967 1.00 97.81 275 VAL A CA 1
ATOM 2080 C C . VAL A 1 275 ? 3.346 -4.234 -15.474 1.00 97.81 275 VAL A C 1
ATOM 2082 O O . VAL A 1 275 ? 3.121 -5.191 -16.211 1.00 97.81 275 VAL A O 1
ATOM 2085 N N . PHE A 1 276 ? 2.779 -4.107 -14.272 1.00 98.19 276 PHE A N 1
ATOM 2086 C CA . PHE A 1 276 ? 1.903 -5.130 -13.690 1.00 98.19 276 PHE A CA 1
ATOM 2087 C C . PHE A 1 276 ? 0.576 -5.265 -14.445 1.00 98.19 276 PHE A C 1
ATOM 2089 O O . PHE A 1 276 ? 0.193 -6.385 -14.779 1.00 98.19 276 PHE A O 1
ATOM 2096 N N . ASP A 1 277 ? -0.081 -4.152 -14.789 1.00 97.88 277 ASP A N 1
ATOM 2097 C CA . ASP A 1 277 ? -1.302 -4.172 -15.610 1.00 97.88 277 ASP A CA 1
ATOM 2098 C C . ASP A 1 277 ? -1.025 -4.809 -16.988 1.00 97.88 277 ASP A C 1
ATOM 2100 O O . ASP A 1 277 ? -1.825 -5.590 -17.501 1.00 97.88 277 ASP A O 1
ATOM 2104 N N . GLY A 1 278 ? 0.132 -4.512 -17.591 1.00 97.50 278 GLY A N 1
ATOM 2105 C CA . GLY A 1 278 ? 0.542 -5.082 -18.872 1.00 97.50 278 GLY A CA 1
ATOM 2106 C C . GLY A 1 278 ? 0.810 -6.586 -18.801 1.00 97.50 278 GLY A C 1
ATOM 2107 O O . GLY A 1 278 ? 0.366 -7.322 -19.685 1.00 97.50 278 GLY A O 1
ATOM 2108 N N . LEU A 1 279 ? 1.519 -7.044 -17.766 1.00 98.19 279 LEU A N 1
ATOM 2109 C CA . LEU A 1 279 ? 1.772 -8.467 -17.529 1.00 98.19 279 LEU A CA 1
ATOM 2110 C C . LEU A 1 279 ? 0.465 -9.223 -17.283 1.00 98.19 279 LEU A C 1
ATOM 2112 O O . LEU A 1 279 ? 0.240 -10.266 -17.890 1.00 98.19 279 LEU A O 1
ATOM 2116 N N . GLU A 1 280 ? -0.432 -8.680 -16.464 1.00 97.81 280 GLU A N 1
ATOM 2117 C CA . GLU A 1 280 ? -1.745 -9.278 -16.229 1.00 97.81 280 GLU A CA 1
ATOM 2118 C C . GLU A 1 280 ? -2.579 -9.347 -17.509 1.00 97.81 280 GLU A C 1
ATOM 2120 O O . GLU A 1 280 ? -3.192 -10.377 -17.778 1.00 97.81 280 GLU A O 1
ATOM 2125 N N . ALA A 1 281 ? -2.592 -8.289 -18.321 1.00 98.06 281 ALA A N 1
ATOM 2126 C CA . ALA A 1 281 ? -3.343 -8.287 -19.572 1.00 98.06 281 ALA A CA 1
ATOM 2127 C C . ALA A 1 281 ? -2.860 -9.374 -20.552 1.00 98.06 281 ALA A C 1
ATOM 2129 O O . ALA A 1 281 ? -3.661 -9.889 -21.332 1.00 98.06 281 ALA A O 1
ATOM 2130 N N . ARG A 1 282 ? -1.566 -9.724 -20.523 1.00 97.94 282 ARG A N 1
ATOM 2131 C CA . ARG A 1 282 ? -0.969 -10.738 -21.409 1.00 97.94 282 ARG A CA 1
ATOM 2132 C C . ARG A 1 282 ? -1.022 -12.159 -20.846 1.00 97.94 282 ARG A C 1
ATOM 2134 O O . ARG A 1 282 ? -1.239 -13.090 -21.616 1.00 97.94 282 ARG A O 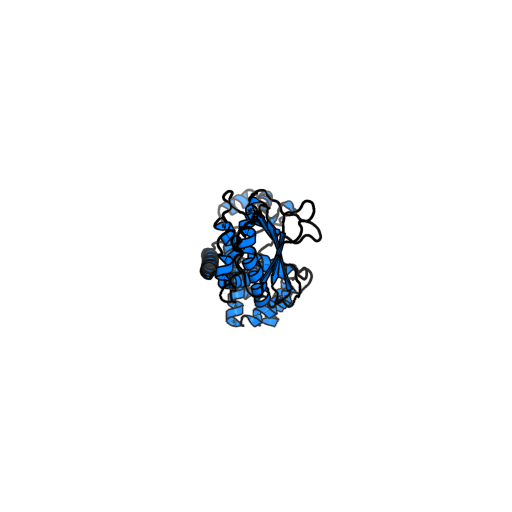1
ATOM 2141 N N . HIS A 1 283 ? -0.848 -12.324 -19.534 1.00 98.00 283 HIS A N 1
ATOM 2142 C CA . HIS A 1 283 ? -0.635 -13.633 -18.890 1.00 98.00 283 HIS A CA 1
ATOM 2143 C C . HIS A 1 283 ? -1.701 -14.008 -17.855 1.00 98.00 283 HIS A C 1
ATOM 2145 O O . HIS A 1 283 ? -1.755 -15.149 -17.401 1.00 98.00 283 HIS A O 1
ATOM 2151 N N . GLY A 1 284 ? -2.575 -13.070 -17.496 1.00 97.12 284 GLY A N 1
ATOM 2152 C CA . GLY A 1 284 ? -3.606 -13.234 -16.477 1.00 97.12 284 GLY A CA 1
ATOM 2153 C C . GLY A 1 284 ? -3.115 -12.947 -15.055 1.00 97.12 284 GLY A C 1
ATOM 2154 O O . GLY A 1 284 ? -1.933 -13.062 -14.730 1.00 97.12 284 GLY A O 1
ATOM 2155 N N . ALA A 1 285 ? -4.060 -12.593 -14.179 1.00 94.44 285 ALA A N 1
ATOM 2156 C CA . ALA A 1 285 ? -3.769 -12.195 -12.801 1.00 94.44 285 ALA A CA 1
ATOM 2157 C C . ALA A 1 285 ? -3.089 -13.308 -11.991 1.00 94.44 285 ALA A C 1
ATOM 2159 O O . ALA A 1 285 ? -2.188 -13.027 -11.209 1.00 94.44 285 ALA A O 1
ATOM 2160 N N . GLU A 1 286 ? -3.475 -14.572 -12.199 1.00 94.75 286 GLU A N 1
ATOM 2161 C CA . GLU A 1 286 ? -2.888 -15.702 -11.466 1.00 94.75 286 GLU A CA 1
ATOM 2162 C C . GLU A 1 286 ? -1.402 -15.901 -11.763 1.00 94.75 286 GLU A C 1
ATOM 2164 O O . GLU A 1 286 ? -0.631 -16.170 -10.845 1.00 94.75 286 GLU A O 1
ATOM 2169 N N . ALA A 1 287 ? -0.980 -15.721 -13.018 1.00 96.50 287 ALA A N 1
ATOM 2170 C CA . ALA A 1 287 ? 0.431 -15.818 -13.382 1.00 96.50 287 ALA A CA 1
ATOM 2171 C C . ALA A 1 287 ? 1.247 -14.712 -12.697 1.00 96.50 287 ALA A C 1
ATOM 2173 O O . ALA A 1 287 ? 2.293 -14.980 -12.107 1.00 96.50 287 ALA A O 1
ATOM 2174 N N . VAL A 1 288 ? 0.724 -13.480 -12.688 1.00 97.25 288 VAL A N 1
ATOM 2175 C CA . VAL A 1 288 ? 1.355 -12.353 -11.982 1.00 97.25 288 VAL A CA 1
ATOM 2176 C C . VAL A 1 288 ? 1.416 -12.609 -10.473 1.00 97.25 288 VAL A C 1
ATOM 2178 O O . VAL A 1 288 ? 2.461 -12.388 -9.863 1.00 97.25 288 VAL A O 1
ATOM 2181 N N . ARG A 1 289 ? 0.345 -13.134 -9.863 1.00 95.12 289 ARG A N 1
ATOM 2182 C CA . ARG A 1 289 ? 0.314 -13.488 -8.432 1.00 95.12 289 ARG A CA 1
ATOM 2183 C C . ARG A 1 289 ? 1.326 -14.569 -8.065 1.00 95.12 289 ARG A C 1
ATOM 2185 O O . ARG A 1 289 ? 2.007 -14.442 -7.044 1.00 95.12 289 ARG A O 1
ATOM 2192 N N . ALA A 1 290 ? 1.431 -15.615 -8.881 1.00 94.56 290 ALA A N 1
ATOM 2193 C CA . ALA A 1 290 ? 2.391 -16.695 -8.676 1.00 94.56 290 ALA A CA 1
ATOM 2194 C C . ALA A 1 290 ? 3.833 -16.169 -8.727 1.00 94.56 290 ALA A C 1
ATOM 2196 O O . ALA A 1 290 ? 4.598 -16.388 -7.784 1.00 94.56 290 ALA A O 1
ATOM 2197 N N . TRP A 1 291 ? 4.162 -15.388 -9.760 1.00 96.38 291 TRP A N 1
ATOM 2198 C CA . TRP A 1 291 ? 5.460 -14.726 -9.898 1.00 96.38 291 TRP A CA 1
ATOM 2199 C C . TRP A 1 291 ? 5.789 -13.836 -8.694 1.00 96.38 291 TRP A C 1
ATOM 2201 O O . TRP A 1 291 ? 6.856 -13.951 -8.088 1.00 96.38 291 TRP A O 1
ATOM 2211 N N . VAL A 1 292 ? 4.851 -12.978 -8.286 1.00 95.62 292 VAL A N 1
ATOM 2212 C CA . VAL A 1 292 ? 5.041 -12.080 -7.142 1.00 95.62 292 VAL A CA 1
ATOM 2213 C C . VAL A 1 292 ? 5.276 -12.850 -5.848 1.00 95.62 292 VAL A C 1
ATOM 2215 O O . VAL A 1 292 ? 6.139 -12.470 -5.050 1.00 95.62 292 VAL A O 1
ATOM 2218 N N . THR A 1 293 ? 4.523 -13.924 -5.622 1.00 93.75 293 THR A N 1
ATOM 2219 C CA . THR A 1 293 ? 4.658 -14.756 -4.424 1.00 93.75 293 THR A CA 1
ATOM 2220 C C . THR A 1 293 ? 6.047 -15.382 -4.354 1.00 93.75 293 THR A C 1
ATOM 2222 O O . THR A 1 293 ? 6.665 -15.346 -3.290 1.00 93.75 293 THR A O 1
ATOM 2225 N N . GLU A 1 294 ? 6.563 -15.887 -5.476 1.00 93.94 294 GLU A N 1
ATOM 2226 C CA . GLU A 1 294 ? 7.914 -16.441 -5.568 1.00 93.94 294 GLU A CA 1
ATOM 2227 C C . GLU A 1 294 ? 8.985 -15.381 -5.286 1.00 93.94 294 GLU A C 1
ATOM 2229 O O . GLU A 1 294 ? 9.831 -15.567 -4.409 1.00 93.94 294 GLU A O 1
ATOM 2234 N N . VAL A 1 295 ? 8.921 -14.236 -5.970 1.00 94.75 295 VAL A N 1
ATOM 2235 C CA . VAL A 1 295 ? 9.894 -13.146 -5.806 1.00 94.75 295 VAL A CA 1
ATOM 2236 C C . VAL A 1 295 ? 9.920 -12.636 -4.364 1.00 94.75 295 VAL A C 1
ATOM 2238 O O . VAL A 1 295 ? 10.986 -12.429 -3.786 1.00 94.75 295 VAL A O 1
ATOM 2241 N N . THR A 1 296 ? 8.749 -12.452 -3.754 1.00 93.00 296 THR A N 1
ATOM 2242 C CA . THR A 1 296 ? 8.631 -11.911 -2.391 1.00 93.00 296 THR A CA 1
ATOM 2243 C C . THR A 1 296 ? 8.881 -12.946 -1.289 1.00 93.00 296 THR A C 1
ATOM 2245 O O . THR A 1 296 ? 8.953 -12.573 -0.119 1.00 93.00 296 THR A O 1
ATOM 2248 N N . ALA A 1 297 ? 9.035 -14.229 -1.634 1.00 91.88 297 ALA A N 1
ATOM 2249 C CA . ALA A 1 297 ? 9.459 -15.281 -0.709 1.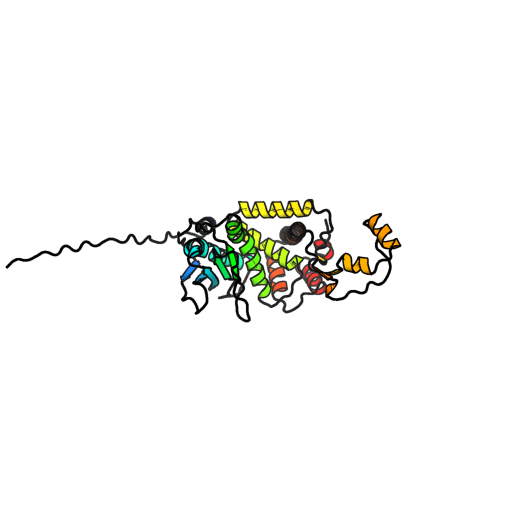00 91.88 297 ALA A CA 1
ATOM 2250 C C . ALA A 1 297 ? 10.992 -15.406 -0.591 1.00 91.88 297 ALA A C 1
ATOM 2252 O O . ALA A 1 297 ? 11.479 -16.123 0.284 1.00 91.88 297 ALA A O 1
ATOM 2253 N N . GLN A 1 298 ? 11.756 -14.723 -1.451 1.00 90.75 298 GLN A N 1
ATOM 2254 C CA . GLN A 1 298 ? 13.219 -14.709 -1.387 1.00 90.75 298 GLN A CA 1
ATOM 2255 C C . GLN A 1 298 ? 13.714 -13.960 -0.142 1.00 90.75 298 GLN A C 1
ATOM 2257 O O . GLN A 1 298 ? 13.105 -12.987 0.296 1.00 90.75 298 GLN A O 1
ATOM 2262 N N . THR A 1 299 ? 14.858 -14.378 0.404 1.00 91.69 299 THR A N 1
ATOM 2263 C CA . THR A 1 299 ? 15.525 -13.676 1.507 1.00 91.69 299 THR A CA 1
ATOM 2264 C C . THR A 1 299 ? 16.683 -12.827 0.983 1.00 91.69 299 THR A C 1
ATOM 2266 O O . THR A 1 299 ? 17.422 -13.224 0.080 1.00 91.69 299 THR A O 1
ATOM 2269 N N . GLY A 1 300 ? 16.884 -11.639 1.557 1.00 89.44 300 GLY A N 1
ATOM 2270 C CA . GLY A 1 300 ? 18.004 -10.776 1.183 1.00 89.44 300 GLY A CA 1
ATOM 2271 C C . GLY A 1 300 ? 17.771 -9.975 -0.102 1.00 89.44 300 GLY A C 1
ATOM 2272 O O . GLY A 1 300 ? 16.658 -9.558 -0.392 1.00 89.44 300 GLY A O 1
ATOM 2273 N N . LEU A 1 301 ? 18.848 -9.625 -0.816 1.00 88.69 301 LEU A N 1
ATOM 2274 C CA . LEU A 1 301 ? 18.755 -8.752 -1.998 1.00 88.69 301 LEU A CA 1
ATOM 2275 C C . LEU A 1 301 ? 18.298 -9.540 -3.224 1.00 88.69 301 LEU A C 1
ATOM 2277 O O . LEU A 1 301 ? 19.005 -10.449 -3.650 1.00 88.69 301 LEU A O 1
ATOM 2281 N N . VAL A 1 302 ? 17.187 -9.121 -3.832 1.00 91.69 302 VAL A N 1
ATOM 2282 C CA . VAL A 1 302 ? 16.773 -9.614 -5.149 1.00 91.69 302 VAL A CA 1
ATOM 2283 C C . VAL A 1 302 ? 17.518 -8.805 -6.208 1.00 91.69 302 VAL A C 1
ATOM 2285 O O . VAL A 1 302 ? 17.224 -7.628 -6.426 1.00 91.69 302 VAL A O 1
ATOM 2288 N N . SER A 1 303 ? 18.543 -9.411 -6.813 1.00 89.31 303 SER A N 1
ATOM 2289 C CA . SER A 1 303 ? 19.394 -8.723 -7.788 1.00 89.31 303 SER A CA 1
ATOM 2290 C C . SER A 1 303 ? 18.663 -8.485 -9.119 1.00 89.31 303 SER A C 1
ATOM 2292 O O . SER A 1 303 ? 17.724 -9.222 -9.440 1.00 89.31 303 SER A O 1
ATOM 2294 N N . PRO A 1 304 ? 19.092 -7.496 -9.927 1.00 88.81 304 PRO A N 1
ATOM 2295 C CA . PRO A 1 304 ? 18.547 -7.287 -11.268 1.00 88.81 304 PRO A CA 1
ATOM 2296 C C . PRO A 1 304 ? 18.616 -8.541 -12.150 1.00 88.81 304 PRO A C 1
ATOM 2298 O O . PRO A 1 304 ? 17.674 -8.827 -12.880 1.00 88.81 304 PRO A O 1
ATOM 2301 N N . GLU A 1 305 ? 19.692 -9.323 -12.052 1.00 91.25 305 GLU A N 1
ATOM 2302 C CA . GLU A 1 305 ? 19.874 -10.555 -12.825 1.00 91.25 305 GLU A CA 1
ATOM 2303 C C . GLU A 1 305 ? 18.893 -11.649 -12.389 1.00 91.25 305 GLU A C 1
ATOM 2305 O O . GLU A 1 305 ? 18.296 -12.307 -13.239 1.00 91.25 305 GLU A O 1
ATOM 2310 N N . SER A 1 306 ? 18.691 -11.813 -11.074 1.00 93.44 306 SER A N 1
ATOM 2311 C CA . SER A 1 306 ? 17.689 -12.735 -10.517 1.00 93.44 306 SER A CA 1
ATOM 2312 C C . SER A 1 306 ? 16.279 -12.348 -10.967 1.00 93.44 306 SER A C 1
ATOM 2314 O O . SER A 1 306 ? 15.519 -13.188 -11.447 1.00 93.44 306 SER A O 1
ATOM 2316 N N . MET A 1 307 ? 15.951 -11.055 -10.900 1.00 95.06 307 MET A N 1
ATOM 2317 C CA . MET A 1 307 ? 14.661 -10.541 -11.358 1.00 95.06 307 MET A CA 1
ATOM 2318 C C . MET A 1 307 ? 14.455 -10.769 -12.861 1.00 95.06 307 MET A C 1
ATOM 2320 O O . MET A 1 307 ? 13.391 -11.228 -13.269 1.00 95.06 307 MET A O 1
ATOM 2324 N N . ALA A 1 308 ? 15.471 -10.508 -13.688 1.00 94.50 308 ALA A N 1
ATOM 2325 C CA . ALA A 1 308 ? 15.397 -10.728 -15.131 1.00 94.50 308 ALA A CA 1
ATOM 2326 C C . ALA A 1 308 ? 15.205 -12.208 -15.490 1.00 94.50 308 ALA A C 1
ATOM 2328 O O . ALA A 1 308 ? 14.432 -12.530 -16.396 1.00 94.50 308 ALA A O 1
ATOM 2329 N N . ALA A 1 309 ? 15.889 -13.109 -14.778 1.00 95.62 309 ALA A N 1
ATOM 2330 C CA . ALA A 1 309 ? 15.703 -14.548 -14.932 1.00 95.62 309 ALA A CA 1
ATOM 2331 C C . ALA A 1 309 ? 14.275 -14.965 -14.551 1.00 95.62 309 ALA A C 1
ATOM 2333 O O . ALA A 1 309 ? 13.627 -15.661 -15.329 1.00 95.62 309 ALA A O 1
ATOM 2334 N N . SER A 1 310 ? 13.765 -14.463 -13.424 1.00 96.31 310 SER A N 1
ATOM 2335 C CA . SER A 1 310 ? 12.405 -14.739 -12.949 1.00 96.31 310 SER A CA 1
ATOM 2336 C C . SER A 1 310 ? 11.336 -14.250 -13.937 1.00 96.31 310 SER A C 1
ATOM 2338 O O . SER A 1 310 ? 10.447 -15.011 -14.307 1.00 96.31 310 SER A O 1
ATOM 2340 N N . VAL A 1 311 ? 11.455 -13.026 -14.467 1.00 96.94 311 VAL A N 1
ATOM 2341 C CA . VAL A 1 311 ? 10.542 -12.508 -15.507 1.00 96.94 311 VAL A CA 1
ATOM 2342 C C . VAL A 1 311 ? 10.531 -13.413 -16.742 1.00 96.94 311 VAL A C 1
ATOM 2344 O O . VAL A 1 311 ? 9.469 -13.728 -17.279 1.00 96.94 311 VAL A O 1
ATOM 2347 N N . ARG A 1 312 ? 11.708 -13.858 -17.191 1.00 96.94 312 ARG A N 1
ATOM 2348 C CA . ARG A 1 312 ? 11.828 -14.735 -18.359 1.00 96.94 312 ARG A CA 1
ATOM 2349 C C . ARG A 1 312 ? 11.217 -16.109 -18.113 1.00 96.94 312 ARG A C 1
ATOM 2351 O O . ARG A 1 312 ? 10.593 -16.655 -19.015 1.00 96.94 312 ARG A O 1
ATOM 2358 N N . GLU A 1 313 ? 11.415 -16.663 -16.926 1.00 97.06 313 GLU A N 1
ATOM 2359 C CA . GLU A 1 313 ? 10.870 -17.963 -16.539 1.00 97.06 313 GLU A CA 1
ATOM 2360 C C . GLU A 1 313 ? 9.340 -17.942 -16.475 1.00 97.06 313 GLU A C 1
ATOM 2362 O O . GLU A 1 313 ? 8.697 -18.831 -17.031 1.00 97.06 313 GLU A O 1
ATOM 2367 N N . HIS A 1 314 ? 8.757 -16.905 -15.868 1.00 97.19 314 HIS A N 1
ATOM 2368 C CA . HIS A 1 314 ? 7.307 -16.811 -15.668 1.00 97.19 314 HIS A CA 1
ATOM 2369 C C . HIS A 1 314 ? 6.544 -16.338 -16.906 1.00 97.19 314 HIS A C 1
ATOM 2371 O O . HIS A 1 314 ? 5.422 -16.783 -17.138 1.00 97.19 314 HIS A O 1
ATOM 2377 N N . PHE A 1 315 ? 7.135 -15.448 -17.708 1.00 97.81 315 PHE A N 1
ATOM 2378 C CA . PHE A 1 315 ? 6.416 -14.758 -18.788 1.00 97.81 315 PHE A CA 1
ATOM 2379 C C . PHE A 1 315 ? 7.035 -14.942 -20.176 1.00 97.81 315 PHE A C 1
ATOM 2381 O O . PHE A 1 315 ? 6.417 -14.574 -21.173 1.00 97.81 315 PHE A O 1
ATOM 2388 N N . GLY A 1 316 ? 8.254 -15.481 -20.275 1.00 96.62 316 GLY A N 1
ATOM 2389 C CA . GLY A 1 316 ? 8.987 -15.553 -21.543 1.00 96.62 316 GLY A CA 1
ATOM 2390 C C . GLY A 1 316 ? 9.411 -14.185 -22.095 1.00 96.62 316 GLY A C 1
ATOM 2391 O O . GLY A 1 316 ? 9.774 -14.092 -23.266 1.00 96.62 316 GLY A O 1
ATOM 2392 N N . GLU A 1 317 ? 9.364 -13.130 -21.277 1.00 96.12 317 GLU A N 1
ATOM 2393 C CA . GLU A 1 317 ? 9.661 -11.748 -21.673 1.00 96.12 317 GLU A CA 1
ATOM 2394 C C . GLU A 1 317 ? 11.054 -11.295 -21.205 1.00 96.12 317 GLU A C 1
ATOM 2396 O O . GLU A 1 317 ? 11.654 -11.870 -20.291 1.00 96.12 317 GLU A O 1
ATOM 2401 N N . ALA A 1 318 ? 11.586 -10.250 -21.842 1.00 94.75 318 ALA A N 1
ATOM 2402 C CA . ALA A 1 318 ? 12.806 -9.581 -21.405 1.00 94.75 318 ALA A CA 1
ATOM 2403 C C . ALA A 1 318 ? 12.461 -8.454 -20.421 1.00 94.75 318 ALA A C 1
ATOM 2405 O O . ALA A 1 318 ? 11.599 -7.618 -20.692 1.00 94.75 318 ALA A O 1
ATOM 2406 N N . MET A 1 319 ? 13.149 -8.405 -19.277 1.00 93.25 319 MET A N 1
ATOM 2407 C CA . MET A 1 319 ? 12.906 -7.376 -18.259 1.00 93.25 319 MET A CA 1
ATOM 2408 C C . MET A 1 319 ? 13.215 -5.972 -18.792 1.00 93.25 319 MET A C 1
ATOM 2410 O O . MET A 1 319 ? 12.547 -5.008 -18.429 1.00 93.25 319 MET A O 1
ATOM 2414 N N . GLU A 1 320 ? 14.192 -5.849 -19.684 1.00 91.38 320 GLU A N 1
ATOM 2415 C CA . GLU A 1 320 ? 14.569 -4.588 -20.317 1.00 91.38 320 GLU A CA 1
ATOM 2416 C C . GLU A 1 320 ? 13.409 -3.985 -21.117 1.00 91.38 320 GLU A C 1
ATOM 2418 O O . GLU A 1 320 ? 13.216 -2.772 -21.082 1.00 91.38 320 GLU A O 1
ATOM 2423 N N . ASP A 1 321 ? 12.599 -4.818 -21.775 1.00 91.50 321 ASP A N 1
ATOM 2424 C CA . ASP A 1 321 ? 11.438 -4.361 -22.541 1.00 91.50 321 ASP A CA 1
ATOM 2425 C C . ASP A 1 321 ? 10.306 -3.874 -21.630 1.00 91.50 321 ASP A C 1
ATOM 2427 O O . ASP A 1 321 ? 9.611 -2.917 -21.980 1.00 91.50 321 ASP A O 1
ATOM 2431 N N . LEU A 1 322 ? 10.152 -4.494 -20.453 1.00 91.19 322 LEU A N 1
ATOM 2432 C CA . LEU A 1 322 ? 9.174 -4.093 -19.438 1.00 91.19 322 LEU A CA 1
ATOM 2433 C C . LEU A 1 322 ? 9.534 -2.756 -18.784 1.00 91.19 322 LEU A C 1
ATOM 2435 O O . LEU A 1 322 ? 8.652 -1.954 -18.492 1.00 91.19 322 LEU A O 1
ATOM 2439 N N . LEU A 1 323 ? 10.824 -2.532 -18.525 1.00 91.50 323 LEU A N 1
ATOM 2440 C CA . LEU A 1 323 ? 11.315 -1.370 -17.777 1.00 91.50 323 LEU A CA 1
ATOM 2441 C C . LEU A 1 323 ? 11.713 -0.189 -18.664 1.00 91.50 323 LEU A C 1
ATOM 2443 O O . LEU A 1 323 ? 12.144 0.842 -18.144 1.00 91.50 323 LEU A O 1
ATOM 2447 N N . ARG A 1 324 ? 11.605 -0.344 -19.984 1.00 84.81 324 ARG A N 1
ATOM 2448 C CA . ARG A 1 324 ? 11.931 0.694 -20.956 1.00 84.81 324 ARG A CA 1
ATOM 2449 C C . ARG A 1 324 ? 10.984 1.886 -20.812 1.00 84.81 324 ARG A C 1
ATOM 2451 O O . ARG A 1 324 ? 9.769 1.722 -20.699 1.00 84.81 324 ARG A O 1
ATOM 2458 N N . ASP A 1 325 ? 11.560 3.083 -20.868 1.00 75.00 325 ASP A N 1
ATOM 2459 C CA . ASP A 1 325 ? 10.790 4.323 -20.927 1.00 75.00 325 ASP A CA 1
ATOM 2460 C C . ASP A 1 325 ? 9.921 4.325 -22.207 1.00 75.00 325 ASP A C 1
ATOM 2462 O O . ASP A 1 325 ? 10.427 3.959 -23.272 1.00 75.00 325 ASP A O 1
ATOM 2466 N N . PRO A 1 326 ? 8.619 4.653 -22.108 1.00 59.19 326 PRO A N 1
ATOM 2467 C CA . PRO A 1 326 ? 7.701 4.651 -23.244 1.00 59.19 326 PRO A CA 1
ATOM 2468 C C . PRO A 1 326 ? 8.041 5.699 -24.308 1.00 59.19 326 PRO A C 1
ATOM 2470 O O . PRO A 1 326 ? 8.627 6.749 -23.956 1.00 59.19 326 PRO A O 1
#

Organism: NCBI:txid74313